Protein AF-A0A2R5HFD8-F1 (afdb_monomer_lite)

Secondary structure (DSSP, 8-state):
--SEEEEEEEETTTGGGG-EEEEESS----HHHHS-SS--EEEEEEEEEEETTEEEEEEEEEEEE-S-TT---S-HHHHHHHHHHHTTTTTSBB-TT-SSSHHHHHTT-B-HHHHHHHHHHHTT---S-TTT--HHHHTTSSEE--GGG--TT-EEEEE-TTS-EEEEEEEETTEEEEEETTSTTSEEEEEETTSBP-STTSTT-BHHHHHTSTTEEEEE--

InterPro domains:
  IPR000064 Endopeptidase, NLPC/P60 domain [PF00877] (92-183)
  IPR000064 Endopeptidase, NLPC/P60 domain [PS51935] (75-214)
  IPR013688 GBS Bsp-like [PF08481] (3-50)
  IPR038765 Papain-like cysteine peptidase superfamily [SSF54001] (70-217)
  IPR051202 Peptidase C40 [PTHR47053] (43-207)

Sequence (222 aa):
MASNVHLPTWSLANGQDDIAWYSGANVMFNAEKNIHPGNQGQYQTDAYATVLGKQFGVASLKYNVSYTPNVSSGNAIIERAIANGLSLVGRSPYNFGGGRNTADQLRNSFDCSSFVSAMFARAGHTIDNQATTSTWSLQTKGIGVSAGNLRRGDLIIMNFPNGEAHVVIYLGNGYILHDSSGSPTVGVGVNRITDVCNAPGWWGMSWQQMFSWAHTYIRRVA

Radius of gyration: 19.36 Å; chains: 1; bounding box: 45×41×53 Å

Foldseek 3Di:
DFQKKWKWKDAPVVPCPQTDIDMDPDDDDDCQPPDQWFAFHKMKIWMWTHDPNDIDTDDMDIDTGDPPPDADPPDQLLVQLVVQLNVCGLQEAEDVVALLDPVRVVSNHYHFFLSSQVSSVSSVHHQDNSNDTDLVVNLPTADFDDPVRDGAQKKKKFQDPVRDIHIWGDHPPQKTWTAACQASSNGTTIDGQQDFRPPVPRPRHGNVVRSPDPRITIHRRD

Structure (mmCIF, N/CA/C/O backbone):
data_AF-A0A2R5HFD8-F1
#
_entry.id   AF-A0A2R5HFD8-F1
#
loop_
_atom_site.group_PDB
_atom_site.id
_atom_site.type_symbol
_atom_site.label_atom_id
_atom_site.label_alt_id
_atom_site.label_comp_id
_atom_site.label_asym_id
_atom_site.label_entity_id
_atom_site.label_seq_id
_atom_site.pdbx_PDB_ins_code
_atom_site.Cartn_x
_atom_site.Cartn_y
_atom_site.Cartn_z
_atom_site.occupancy
_atom_site.B_iso_or_equiv
_atom_site.auth_seq_id
_atom_site.auth_comp_id
_atom_site.auth_asym_id
_atom_site.auth_atom_id
_atom_site.pdbx_PDB_model_num
ATOM 1 N N . MET A 1 1 ? 24.194 -19.776 -31.606 1.00 52.22 1 MET A N 1
ATOM 2 C CA . MET A 1 1 ? 23.499 -19.685 -30.304 1.00 52.22 1 MET A CA 1
ATOM 3 C C . MET A 1 1 ? 23.228 -18.217 -30.031 1.00 52.22 1 MET A C 1
ATOM 5 O O . MET A 1 1 ? 24.107 -17.413 -30.330 1.00 52.22 1 MET A O 1
ATOM 9 N N . ALA A 1 2 ? 22.037 -17.853 -29.549 1.00 55.44 2 AL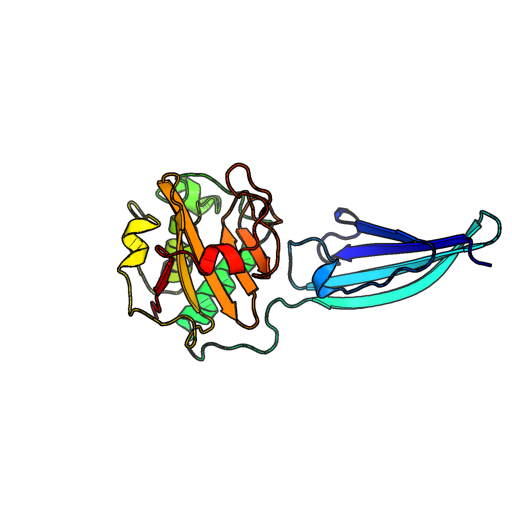A A N 1
ATOM 10 C CA . ALA A 1 2 ? 21.837 -16.504 -29.027 1.00 55.44 2 ALA A CA 1
ATOM 11 C C . ALA A 1 2 ? 22.724 -16.350 -27.785 1.00 55.44 2 ALA A C 1
ATOM 13 O O . ALA A 1 2 ? 22.736 -17.242 -26.939 1.00 55.44 2 ALA A O 1
ATOM 14 N N . SER A 1 3 ? 23.521 -15.288 -27.714 1.00 65.62 3 SER A N 1
ATOM 15 C CA . SER A 1 3 ? 24.457 -15.095 -26.603 1.00 65.62 3 SER A CA 1
ATOM 16 C C . SER A 1 3 ? 23.774 -14.524 -25.362 1.00 65.62 3 SER A C 1
ATOM 18 O O . SER A 1 3 ? 24.272 -14.755 -24.270 1.00 65.62 3 SER A O 1
ATOM 20 N N . ASN A 1 4 ? 22.647 -13.815 -25.530 1.00 81.12 4 ASN A N 1
ATOM 21 C CA . ASN A 1 4 ? 21.821 -13.247 -24.461 1.00 81.12 4 ASN A CA 1
ATOM 22 C C . ASN A 1 4 ? 20.393 -12.945 -24.950 1.00 81.12 4 ASN A C 1
ATOM 24 O O . ASN A 1 4 ? 20.195 -12.598 -26.120 1.00 81.12 4 ASN A O 1
ATOM 28 N N . VAL A 1 5 ? 19.425 -13.036 -24.035 1.00 87.25 5 VAL A N 1
ATOM 29 C CA . VAL A 1 5 ? 18.041 -12.564 -24.187 1.00 87.25 5 VAL A CA 1
ATOM 30 C C . VAL A 1 5 ? 17.849 -11.311 -23.333 1.00 87.25 5 VAL A C 1
ATOM 32 O O . VAL A 1 5 ? 18.340 -11.256 -22.206 1.00 87.25 5 VAL A O 1
ATOM 35 N N . HIS A 1 6 ? 17.126 -10.325 -23.859 1.00 89.88 6 HIS A N 1
ATOM 36 C CA . HIS A 1 6 ? 16.742 -9.096 -23.165 1.00 89.88 6 HIS A CA 1
ATOM 37 C C . HIS A 1 6 ? 15.224 -8.942 -23.192 1.00 89.88 6 HIS A C 1
ATOM 39 O O . HIS A 1 6 ? 14.615 -9.065 -24.253 1.00 89.88 6 HIS A O 1
ATOM 45 N N . LEU A 1 7 ? 14.632 -8.655 -22.038 1.00 89.12 7 LEU A N 1
ATOM 46 C CA . LEU A 1 7 ? 13.195 -8.497 -21.850 1.00 89.12 7 LEU A CA 1
ATOM 47 C C . LEU A 1 7 ? 12.872 -7.102 -21.291 1.00 89.12 7 LEU A C 1
ATOM 49 O O . LEU A 1 7 ? 12.586 -6.983 -20.099 1.00 89.12 7 LEU A O 1
ATOM 53 N N . PRO A 1 8 ? 12.970 -6.019 -22.077 1.00 89.88 8 PRO A N 1
ATOM 54 C CA . PRO A 1 8 ? 12.484 -4.721 -21.629 1.00 89.88 8 PRO A CA 1
ATOM 55 C C . PRO A 1 8 ? 10.988 -4.788 -21.325 1.00 89.88 8 PRO A C 1
ATOM 57 O O . PRO A 1 8 ? 10.200 -5.281 -22.133 1.00 89.88 8 PRO A O 1
ATOM 60 N N . THR A 1 9 ? 10.602 -4.289 -20.157 1.00 85.62 9 THR A N 1
ATOM 61 C CA . THR A 1 9 ? 9.213 -4.252 -19.698 1.00 85.62 9 THR A CA 1
ATOM 62 C C . THR A 1 9 ? 8.863 -2.866 -19.200 1.00 85.62 9 THR A C 1
ATOM 64 O O . THR A 1 9 ? 9.624 -2.301 -18.424 1.00 85.62 9 THR A O 1
ATOM 67 N N . TRP A 1 10 ? 7.713 -2.341 -19.604 1.00 84.81 10 TRP A N 1
ATOM 68 C CA . TRP A 1 10 ? 7.234 -1.024 -19.188 1.00 84.81 10 TRP A CA 1
ATOM 69 C C . TRP A 1 10 ? 5.712 -1.017 -19.041 1.00 84.81 10 TRP A C 1
ATOM 71 O O . TRP A 1 10 ? 5.015 -1.890 -19.581 1.00 84.81 10 TRP A O 1
ATOM 81 N N . SER A 1 11 ? 5.178 -0.051 -18.296 1.00 82.69 11 SER A N 1
ATOM 82 C CA . SER A 1 11 ? 3.731 0.122 -18.192 1.00 82.69 11 SER A CA 1
ATOM 83 C C . SER A 1 11 ? 3.198 0.864 -19.414 1.00 82.69 11 SER A C 1
ATOM 85 O O . SER A 1 11 ? 3.788 1.822 -19.906 1.00 82.69 11 SER A O 1
ATOM 87 N N . LEU A 1 12 ? 2.022 0.482 -19.913 1.00 85.19 12 LEU A N 1
ATOM 88 C CA . LEU A 1 12 ? 1.383 1.256 -20.982 1.00 85.19 12 LEU A CA 1
ATOM 89 C C . LEU A 1 12 ? 0.930 2.643 -20.505 1.00 85.19 12 LEU A C 1
ATOM 91 O O . LEU A 1 12 ? 0.725 3.523 -21.334 1.00 85.19 12 LEU A O 1
ATOM 95 N N . ALA A 1 13 ? 0.778 2.837 -19.192 1.00 78.06 13 ALA A N 1
ATOM 96 C CA . ALA A 1 13 ? 0.385 4.113 -18.606 1.00 78.06 13 ALA A CA 1
ATOM 97 C C . ALA A 1 13 ? 1.483 5.179 -18.732 1.00 78.06 13 ALA A C 1
ATOM 99 O O . ALA A 1 13 ? 1.163 6.337 -18.987 1.00 78.06 13 ALA A O 1
ATOM 100 N N . ASN A 1 14 ? 2.750 4.782 -18.585 1.00 71.38 14 ASN A N 1
ATOM 101 C CA . ASN A 1 14 ? 3.894 5.696 -18.619 1.00 71.38 14 ASN A CA 1
ATOM 102 C C . ASN A 1 14 ? 4.752 5.538 -19.886 1.00 71.38 14 ASN A C 1
ATOM 104 O O . ASN A 1 14 ? 5.764 6.215 -20.034 1.00 71.38 14 ASN A O 1
ATOM 108 N N . GLY A 1 15 ? 4.381 4.646 -20.810 1.00 82.06 15 GLY A N 1
ATOM 109 C CA . GLY A 1 15 ? 5.238 4.335 -21.953 1.00 82.06 15 GLY A CA 1
ATOM 110 C C . GLY A 1 15 ? 6.583 3.770 -21.488 1.00 82.06 15 GLY A C 1
ATOM 111 O O . GLY A 1 15 ? 6.652 3.142 -20.444 1.00 82.06 15 GLY A O 1
ATOM 112 N N . GLN A 1 16 ? 7.661 3.975 -22.246 1.00 85.62 16 GLN A N 1
ATOM 113 C CA . GLN A 1 16 ? 8.987 3.462 -21.866 1.00 85.62 16 GLN A CA 1
ATOM 114 C C . GLN A 1 16 ? 9.684 4.282 -20.759 1.00 85.62 16 GLN A C 1
ATOM 116 O O . GLN A 1 16 ? 10.819 3.964 -20.412 1.00 85.62 16 GLN A O 1
ATOM 121 N N . ASP A 1 17 ? 9.034 5.296 -20.175 1.00 79.88 17 ASP A N 1
ATOM 122 C CA . ASP A 1 17 ? 9.632 6.127 -19.116 1.00 79.88 17 ASP A CA 1
ATOM 123 C C . ASP A 1 17 ? 9.872 5.344 -17.811 1.00 79.88 17 ASP A C 1
ATOM 125 O O . ASP A 1 17 ? 10.704 5.735 -16.994 1.00 79.88 17 ASP A O 1
ATOM 129 N N . ASP A 1 18 ? 9.184 4.212 -17.625 1.00 71.44 18 ASP A N 1
ATOM 130 C CA . ASP A 1 18 ? 9.362 3.288 -16.499 1.00 71.44 18 ASP A CA 1
ATOM 131 C C . ASP A 1 18 ? 9.938 1.922 -16.917 1.00 71.44 18 ASP A C 1
ATOM 133 O O . ASP A 1 18 ? 9.715 0.904 -16.256 1.00 71.44 18 ASP A O 1
ATOM 137 N N . ILE A 1 19 ? 10.698 1.892 -18.019 1.00 83.88 19 ILE A N 1
ATOM 138 C CA . ILE A 1 19 ? 11.277 0.664 -18.565 1.00 83.88 19 ILE A CA 1
ATOM 139 C C . ILE A 1 19 ? 12.263 -0.009 -17.603 1.00 83.88 19 ILE A C 1
ATOM 141 O O . ILE A 1 19 ? 13.228 0.579 -17.113 1.00 83.88 19 ILE A O 1
ATOM 145 N N . ALA A 1 20 ? 12.061 -1.307 -17.417 1.00 82.31 20 ALA A N 1
ATOM 146 C CA . ALA A 1 20 ? 12.928 -2.188 -16.661 1.00 82.31 20 ALA A CA 1
ATOM 147 C C . ALA A 1 20 ? 13.484 -3.296 -17.552 1.00 82.31 20 ALA A C 1
ATOM 149 O O . ALA A 1 20 ? 12.750 -3.936 -18.309 1.00 82.31 20 ALA A O 1
ATOM 150 N N . TRP A 1 21 ? 14.790 -3.538 -17.454 1.00 85.75 21 TRP A N 1
ATOM 151 C CA . TRP A 1 21 ? 15.493 -4.500 -18.297 1.00 85.75 21 TRP A CA 1
ATOM 152 C C . TRP A 1 21 ? 15.832 -5.776 -17.525 1.00 85.75 21 TRP A C 1
ATOM 154 O O . TRP A 1 21 ? 16.634 -5.749 -16.594 1.00 85.75 21 TRP A O 1
ATOM 164 N N . TYR A 1 22 ? 15.303 -6.917 -17.976 1.00 84.88 22 TYR A N 1
ATOM 165 C CA . TYR A 1 22 ? 15.710 -8.245 -17.496 1.00 84.88 22 TYR A CA 1
ATOM 166 C C . TYR A 1 22 ? 16.532 -8.932 -18.580 1.00 84.88 22 TYR A C 1
ATOM 168 O O . TYR A 1 22 ? 16.085 -9.031 -19.719 1.00 84.88 22 TYR A O 1
ATOM 176 N N . SER A 1 23 ? 17.745 -9.382 -18.261 1.00 86.12 23 SER A N 1
ATOM 177 C CA . SER A 1 23 ? 18.672 -9.927 -19.262 1.00 86.12 23 SER A CA 1
ATOM 178 C C . SER A 1 23 ? 19.398 -11.173 -18.762 1.00 86.12 23 SER A C 1
ATOM 180 O O . SER A 1 23 ? 19.652 -11.302 -17.566 1.00 86.12 23 SER A O 1
ATOM 182 N N . GLY A 1 24 ? 19.758 -12.078 -19.673 1.00 80.75 24 GLY A N 1
ATOM 183 C CA . GLY A 1 24 ? 20.555 -13.269 -19.365 1.00 80.75 24 GLY A CA 1
ATOM 184 C C . GLY A 1 24 ? 20.528 -14.325 -20.471 1.00 80.75 24 GLY A C 1
ATOM 185 O O . GLY A 1 24 ? 19.760 -14.223 -21.427 1.00 80.75 24 GLY A O 1
ATOM 186 N N . ALA A 1 25 ? 21.352 -15.367 -20.330 1.00 74.50 25 ALA A N 1
ATOM 187 C CA . ALA A 1 25 ? 21.367 -16.504 -21.259 1.00 74.50 25 ALA A CA 1
ATOM 188 C C . ALA A 1 25 ? 20.064 -17.327 -21.198 1.00 74.50 25 ALA A C 1
ATOM 190 O O . ALA A 1 25 ? 19.615 -17.851 -22.211 1.00 74.50 25 ALA A O 1
ATOM 191 N N . ASN A 1 26 ? 19.441 -17.386 -20.015 1.00 74.62 26 ASN A N 1
ATOM 192 C CA . ASN A 1 26 ? 18.099 -17.908 -19.776 1.00 74.62 26 ASN A CA 1
ATOM 193 C C . ASN A 1 26 ? 17.366 -16.910 -18.872 1.00 74.62 26 ASN A C 1
ATOM 195 O O . ASN A 1 26 ? 17.807 -16.679 -17.746 1.00 74.62 26 ASN A O 1
ATOM 199 N N . VAL A 1 27 ? 16.270 -16.314 -19.344 1.00 70.88 27 VAL A N 1
ATOM 200 C CA . VAL A 1 27 ? 15.489 -15.349 -18.555 1.00 70.88 27 VAL A CA 1
ATOM 201 C C . VAL A 1 27 ? 14.109 -15.932 -18.276 1.00 70.88 27 VAL A C 1
ATOM 203 O O . VAL A 1 27 ? 13.311 -16.106 -19.193 1.00 70.88 27 VAL A O 1
ATOM 206 N N . MET A 1 28 ? 13.817 -16.224 -17.005 1.00 67.81 28 MET A N 1
ATOM 207 C CA . MET A 1 28 ? 12.448 -16.499 -16.564 1.00 67.81 28 MET A CA 1
ATOM 208 C C . MET A 1 28 ? 11.780 -15.188 -16.157 1.00 67.81 28 MET A C 1
ATOM 210 O O . MET A 1 28 ? 12.189 -14.542 -15.191 1.00 67.81 28 MET A O 1
ATOM 214 N N . PHE A 1 29 ? 10.741 -14.803 -16.894 1.00 67.06 29 PHE A N 1
ATOM 215 C CA . PHE A 1 29 ? 9.966 -13.605 -16.612 1.00 67.06 29 PHE A CA 1
ATOM 216 C C . PHE A 1 29 ? 8.642 -13.963 -15.935 1.00 67.06 29 PHE A C 1
ATOM 218 O O . PHE A 1 29 ? 7.798 -14.635 -16.520 1.00 67.06 29 PHE A O 1
ATOM 225 N N . ASN A 1 30 ? 8.460 -13.505 -14.696 1.00 68.69 30 ASN A N 1
ATOM 226 C CA . ASN A 1 30 ? 7.190 -13.566 -13.987 1.00 68.69 30 ASN A CA 1
ATOM 227 C C . ASN A 1 30 ? 6.680 -12.135 -13.815 1.00 68.69 30 ASN A C 1
ATOM 229 O O . ASN A 1 30 ? 7.227 -11.392 -13.004 1.00 68.69 30 ASN A O 1
ATOM 233 N N . ALA A 1 31 ? 5.646 -11.770 -14.573 1.00 63.88 31 ALA A N 1
ATOM 234 C CA . ALA A 1 31 ? 5.053 -10.436 -14.555 1.00 63.88 31 ALA A CA 1
ATOM 235 C C . ALA A 1 31 ? 4.722 -9.957 -13.134 1.00 63.88 31 ALA A C 1
ATOM 237 O O . ALA A 1 31 ? 5.056 -8.844 -12.754 1.00 63.88 31 ALA A O 1
ATOM 238 N N . GLU A 1 32 ? 4.141 -10.813 -12.301 1.00 59.16 32 GLU A N 1
ATOM 239 C CA . GLU A 1 32 ? 3.702 -10.406 -10.969 1.00 59.16 32 GLU A CA 1
ATOM 240 C C . GLU A 1 32 ? 4.845 -10.205 -9.958 1.00 59.16 32 GLU A C 1
ATOM 242 O O . GLU A 1 32 ? 4.646 -9.555 -8.934 1.00 59.16 32 GLU A O 1
ATOM 247 N N . LYS A 1 33 ? 6.013 -10.816 -10.199 1.00 59.56 33 LYS A N 1
ATOM 248 C CA . LYS A 1 33 ? 7.196 -10.715 -9.326 1.00 59.56 33 LYS A CA 1
ATOM 249 C C . LYS A 1 33 ? 8.211 -9.699 -9.840 1.00 59.56 33 LYS A C 1
ATOM 251 O O . LYS A 1 33 ? 8.895 -9.062 -9.049 1.00 59.56 33 LYS A O 1
ATOM 256 N N . ASN A 1 34 ? 8.361 -9.622 -11.156 1.00 55.94 34 ASN A N 1
ATOM 257 C CA . ASN A 1 34 ? 9.460 -8.903 -11.775 1.00 55.94 34 ASN A CA 1
ATOM 258 C C . ASN A 1 34 ? 9.081 -7.462 -12.089 1.00 55.94 34 ASN A C 1
ATOM 260 O O . ASN A 1 34 ? 9.968 -6.621 -12.050 1.00 55.94 34 ASN A O 1
ATOM 264 N N . ILE A 1 35 ? 7.812 -7.157 -12.363 1.00 62.19 35 ILE A N 1
ATOM 265 C CA . ILE A 1 35 ? 7.392 -5.799 -12.715 1.00 62.19 35 ILE A CA 1
ATOM 266 C C . ILE A 1 35 ? 7.585 -4.863 -11.532 1.00 62.19 35 ILE A C 1
ATOM 268 O O . ILE A 1 35 ? 7.136 -5.137 -10.418 1.00 62.19 35 ILE A O 1
ATOM 272 N N . HIS A 1 36 ? 8.273 -3.755 -11.810 1.00 55.50 36 HIS A N 1
ATOM 273 C CA . HIS A 1 36 ? 8.506 -2.696 -10.846 1.00 55.50 36 HIS A CA 1
ATOM 274 C C . HIS A 1 36 ? 7.199 -2.206 -10.230 1.00 55.50 36 HIS A C 1
ATOM 276 O O . HIS A 1 36 ? 6.134 -2.222 -10.855 1.00 55.50 36 HIS A O 1
ATOM 282 N N . PRO A 1 37 ? 7.255 -1.782 -8.972 1.00 50.41 37 PRO A N 1
ATOM 283 C CA . PRO A 1 37 ? 6.143 -2.067 -8.112 1.00 50.41 37 PRO A CA 1
ATOM 284 C C . PRO A 1 37 ? 5.452 -0.725 -7.908 1.00 50.41 37 PRO A C 1
ATOM 286 O O . PRO A 1 37 ? 5.923 0.158 -7.204 1.00 50.41 37 PRO A O 1
ATOM 289 N N . GLY A 1 38 ? 4.399 -0.499 -8.690 1.00 52.91 38 GLY A N 1
ATOM 290 C CA . GLY A 1 38 ? 3.866 0.853 -8.755 1.00 52.91 38 GLY A CA 1
ATOM 291 C C . GLY A 1 38 ? 2.533 1.057 -9.428 1.00 52.91 38 GLY A C 1
ATOM 292 O O . GLY A 1 38 ? 1.920 2.053 -9.099 1.00 52.91 38 GLY A O 1
ATOM 293 N N . ASN A 1 39 ? 2.035 0.176 -10.297 1.00 59.53 39 ASN A N 1
ATOM 294 C CA . ASN A 1 39 ? 0.641 0.257 -10.726 1.00 59.53 39 ASN A CA 1
ATOM 295 C C . ASN A 1 39 ? 0.099 -1.105 -11.166 1.00 59.53 39 ASN A C 1
ATOM 297 O O . ASN A 1 39 ? 0.753 -1.881 -11.851 1.00 59.53 39 ASN A O 1
ATOM 301 N N . GLN A 1 40 ? -1.147 -1.386 -10.800 1.00 70.38 40 GLN A N 1
ATOM 302 C CA . GLN A 1 40 ? -1.950 -2.333 -11.567 1.00 70.38 40 GLN A CA 1
ATOM 303 C C . GLN A 1 40 ? -2.239 -1.711 -12.939 1.00 70.38 40 GLN A C 1
ATOM 305 O O . GLN A 1 40 ? -2.402 -0.495 -13.047 1.00 70.38 40 GLN A O 1
ATOM 310 N N . GLY A 1 41 ? -2.336 -2.519 -13.986 1.00 74.25 41 GLY A N 1
ATOM 311 C CA . GLY A 1 41 ? -2.616 -2.007 -15.323 1.00 74.25 41 GLY A CA 1
ATOM 312 C C . GLY A 1 41 ? -2.015 -2.851 -16.430 1.00 74.25 41 GLY A C 1
ATOM 313 O O . GLY A 1 41 ? -1.562 -3.974 -16.208 1.00 74.25 41 GLY A O 1
ATOM 314 N N . GLN A 1 42 ? -2.044 -2.303 -17.641 1.00 82.81 42 GLN A N 1
ATOM 315 C CA . GLN A 1 42 ? -1.446 -2.941 -18.802 1.00 82.81 42 GLN A CA 1
ATOM 316 C C . GLN A 1 42 ? 0.060 -2.718 -18.820 1.00 82.81 42 GLN A C 1
ATOM 318 O O . GLN A 1 42 ? 0.533 -1.591 -18.687 1.00 82.81 42 GLN A O 1
ATOM 323 N N . TYR A 1 43 ? 0.786 -3.795 -19.068 1.00 85.94 43 TYR A N 1
ATOM 324 C CA . TYR A 1 43 ? 2.222 -3.801 -19.272 1.00 85.94 43 TYR A CA 1
ATOM 325 C C . TYR A 1 43 ? 2.537 -4.396 -20.631 1.00 85.94 43 TYR A C 1
ATOM 327 O O . TYR A 1 43 ? 1.791 -5.234 -21.150 1.00 85.94 43 TYR A O 1
ATOM 335 N N . GLN A 1 44 ? 3.652 -3.954 -21.197 1.00 88.69 44 GLN A N 1
ATOM 336 C CA . GLN A 1 44 ? 4.241 -4.566 -22.370 1.00 88.69 44 GLN A CA 1
ATOM 337 C C . GLN A 1 44 ? 5.633 -5.072 -22.024 1.00 88.69 44 GLN A C 1
ATOM 339 O O . GLN A 1 44 ? 6.428 -4.354 -21.423 1.00 88.69 44 GLN A O 1
ATOM 344 N N . THR A 1 45 ? 5.908 -6.308 -22.426 1.00 89.69 45 THR A N 1
ATOM 345 C CA . THR A 1 45 ? 7.248 -6.888 -22.414 1.00 89.69 45 THR A CA 1
ATOM 346 C C . THR A 1 45 ? 7.598 -7.286 -23.835 1.00 89.69 45 THR A C 1
ATOM 348 O O . THR A 1 45 ? 6.915 -8.121 -24.436 1.00 89.69 45 THR A O 1
ATOM 351 N N . ASP A 1 46 ? 8.668 -6.704 -24.357 1.00 92.56 46 ASP A N 1
ATOM 352 C CA . ASP A 1 46 ? 9.277 -7.157 -25.602 1.00 92.56 46 ASP A CA 1
ATOM 353 C C . ASP A 1 46 ? 10.403 -8.141 -25.289 1.00 92.56 46 ASP A C 1
ATOM 355 O O . ASP A 1 46 ? 10.968 -8.133 -24.199 1.00 92.56 46 ASP A O 1
ATOM 359 N N . ALA A 1 47 ? 10.741 -8.993 -26.248 1.00 91.38 47 ALA A N 1
ATOM 360 C CA . ALA A 1 47 ? 11.833 -9.943 -26.148 1.00 91.38 47 ALA A CA 1
ATOM 361 C C . ALA A 1 47 ? 12.804 -9.750 -27.307 1.00 91.38 47 ALA A C 1
ATOM 363 O O . ALA A 1 47 ? 12.408 -9.791 -28.472 1.00 91.38 47 ALA A O 1
ATOM 364 N N . TYR A 1 48 ? 14.084 -9.605 -26.982 1.00 91.38 48 TYR A N 1
ATOM 365 C CA . TYR A 1 48 ? 15.168 -9.458 -27.942 1.00 91.38 48 TYR A CA 1
ATOM 366 C C . TYR A 1 48 ? 16.222 -10.540 -27.725 1.00 91.38 48 TYR A C 1
ATOM 368 O O . TYR A 1 48 ? 16.580 -10.840 -26.588 1.00 91.38 48 TYR A O 1
ATOM 376 N N . ALA A 1 49 ? 16.761 -11.096 -28.806 1.00 89.94 49 ALA A N 1
ATOM 377 C CA . ALA A 1 49 ? 17.880 -12.032 -28.769 1.00 89.94 49 ALA A CA 1
ATOM 378 C C . ALA A 1 49 ? 19.090 -11.452 -29.501 1.00 89.94 49 ALA A C 1
ATOM 380 O O . ALA A 1 49 ? 18.962 -10.877 -30.583 1.00 89.94 49 ALA A O 1
ATOM 381 N N . THR A 1 50 ? 20.277 -11.645 -28.931 1.00 88.38 50 THR A N 1
ATOM 382 C CA . THR A 1 50 ? 21.538 -11.248 -29.564 1.00 88.38 50 THR A CA 1
ATOM 383 C C . THR A 1 50 ? 22.144 -12.431 -30.309 1.00 88.38 50 THR A C 1
ATOM 385 O O . THR A 1 50 ? 22.512 -13.436 -29.703 1.00 88.38 50 THR A O 1
ATOM 388 N N . VAL A 1 51 ? 22.282 -12.311 -31.628 1.00 85.88 51 VAL A N 1
ATOM 389 C CA . VAL A 1 51 ? 22.884 -13.318 -32.510 1.00 85.88 51 VAL A CA 1
ATOM 390 C C . VAL A 1 51 ? 24.061 -12.675 -33.232 1.00 85.88 51 VAL A C 1
ATOM 392 O O . VAL A 1 51 ? 23.895 -11.687 -33.942 1.00 85.88 51 VAL A O 1
ATOM 395 N N . LEU A 1 52 ? 25.267 -13.222 -33.036 1.00 87.88 52 LEU A N 1
ATOM 396 C CA . LEU A 1 52 ? 26.506 -12.713 -33.650 1.00 87.88 52 LEU A CA 1
ATOM 397 C C . LEU A 1 52 ? 26.735 -11.207 -33.397 1.00 87.88 52 LEU A C 1
ATOM 399 O O . LEU A 1 52 ? 27.124 -10.464 -34.293 1.00 87.88 52 LEU A O 1
ATOM 403 N N . GLY A 1 53 ? 26.442 -10.747 -32.177 1.00 83.94 53 GLY A N 1
ATOM 404 C CA . GLY A 1 53 ? 26.607 -9.344 -31.779 1.00 83.94 53 GLY A CA 1
ATOM 405 C C . GLY A 1 53 ? 25.525 -8.387 -32.291 1.00 83.94 53 GLY A C 1
ATOM 406 O O . GLY A 1 53 ? 25.598 -7.198 -32.000 1.00 83.94 53 GLY A O 1
ATOM 407 N N . LYS A 1 54 ? 24.511 -8.877 -33.017 1.00 87.81 54 LYS A N 1
ATOM 408 C CA . LYS A 1 54 ? 23.358 -8.084 -33.466 1.00 87.81 54 LYS A CA 1
ATOM 409 C C . LYS A 1 54 ? 22.103 -8.473 -32.695 1.00 87.81 54 LYS A C 1
ATOM 411 O O . LYS A 1 54 ? 21.856 -9.658 -32.481 1.00 87.81 54 LYS A O 1
ATOM 416 N N . GLN A 1 55 ? 21.322 -7.480 -32.289 1.00 90.62 55 GLN A N 1
ATOM 417 C CA . GLN A 1 55 ? 20.072 -7.682 -31.566 1.00 90.62 55 GLN A CA 1
ATOM 418 C C . GLN A 1 55 ? 18.899 -7.815 -32.546 1.00 90.62 55 GLN A C 1
ATOM 420 O O . GLN A 1 55 ? 18.793 -7.049 -33.501 1.00 90.62 55 GLN A O 1
ATOM 425 N N . PHE A 1 56 ? 18.018 -8.779 -32.292 1.00 91.81 56 PHE A N 1
ATOM 426 C CA . PHE A 1 56 ? 16.817 -9.039 -33.081 1.00 91.81 56 PHE A CA 1
ATOM 427 C C . PHE A 1 56 ? 15.603 -9.121 -32.160 1.00 91.81 56 PHE A C 1
ATOM 429 O O . PHE A 1 56 ? 15.672 -9.773 -31.118 1.00 91.81 56 PHE A O 1
ATOM 436 N N . GLY A 1 57 ? 14.497 -8.485 -32.549 1.00 92.50 57 GLY A N 1
ATOM 437 C CA . GLY A 1 57 ? 13.208 -8.668 -31.885 1.00 92.50 57 GLY A CA 1
ATOM 438 C C . GLY A 1 57 ? 12.679 -10.080 -32.131 1.00 92.50 57 GLY A C 1
ATOM 439 O O . GLY A 1 57 ? 12.716 -10.575 -33.256 1.00 92.50 57 GLY A O 1
ATOM 440 N N . VAL A 1 58 ? 12.221 -10.734 -31.070 1.00 91.81 58 VAL A N 1
ATOM 441 C CA . VAL A 1 58 ? 11.751 -12.125 -31.080 1.00 91.81 58 VAL A CA 1
ATOM 442 C C . VAL A 1 58 ? 10.248 -12.190 -30.834 1.00 91.81 58 VAL A C 1
ATOM 444 O O . VAL A 1 58 ? 9.553 -12.942 -31.510 1.00 91.81 58 VAL A O 1
ATOM 447 N N . ALA A 1 59 ? 9.740 -11.412 -29.876 1.00 91.00 59 ALA A N 1
ATOM 448 C CA . ALA A 1 59 ? 8.325 -11.383 -29.518 1.00 91.00 59 ALA A CA 1
ATOM 449 C C . ALA A 1 59 ? 7.959 -10.090 -28.777 1.00 91.00 59 ALA A C 1
ATOM 451 O O . ALA A 1 59 ? 8.827 -9.425 -28.218 1.00 91.00 59 ALA A O 1
ATOM 452 N N . SER A 1 60 ? 6.660 -9.803 -28.713 1.00 92.06 60 SER A N 1
ATOM 453 C CA . SER A 1 60 ? 6.071 -8.760 -27.870 1.00 92.06 60 SER A CA 1
ATOM 454 C C . SER A 1 60 ? 4.801 -9.296 -27.226 1.00 92.06 60 SER A C 1
ATOM 456 O O . SER A 1 60 ? 3.984 -9.930 -27.897 1.00 92.06 60 SER A O 1
ATOM 458 N N . LEU A 1 61 ? 4.611 -9.028 -25.936 1.00 90.75 61 LEU A N 1
ATOM 459 C CA . LEU A 1 61 ? 3.419 -9.423 -25.191 1.00 90.75 61 LEU A CA 1
ATOM 460 C C . LEU A 1 61 ? 2.854 -8.227 -24.428 1.00 90.75 61 LEU A C 1
ATOM 462 O O . LEU A 1 61 ? 3.587 -7.529 -23.732 1.00 90.75 61 LEU A O 1
ATOM 466 N N . LYS A 1 62 ? 1.534 -8.043 -24.513 1.00 90.06 62 LYS A N 1
ATOM 467 C CA . LYS A 1 62 ? 0.772 -7.137 -23.649 1.00 90.06 62 LYS A CA 1
ATOM 468 C C . LYS A 1 62 ? -0.063 -7.952 -22.674 1.00 90.06 62 LYS A C 1
ATOM 470 O O . LYS A 1 62 ? -0.738 -8.892 -23.088 1.00 90.06 62 LYS A O 1
ATOM 475 N N . TYR A 1 63 ? -0.038 -7.593 -21.400 1.00 84.88 63 TYR A N 1
ATOM 476 C CA . TYR A 1 63 ? -0.776 -8.304 -20.358 1.00 84.88 63 TYR A CA 1
ATOM 477 C C . TYR A 1 63 ? -1.194 -7.354 -19.234 1.00 84.88 63 TYR A C 1
ATOM 479 O O . TYR A 1 63 ? -0.640 -6.269 -19.075 1.00 84.88 63 TYR A O 1
ATOM 487 N N . ASN A 1 64 ? -2.205 -7.760 -18.468 1.00 80.50 64 ASN A N 1
ATOM 488 C CA . ASN A 1 64 ? -2.708 -7.001 -17.328 1.00 80.50 64 ASN A CA 1
ATOM 489 C C . ASN A 1 64 ? -2.097 -7.526 -16.032 1.00 80.50 64 ASN A C 1
ATOM 491 O O . ASN A 1 64 ? -2.154 -8.724 -15.762 1.00 80.50 64 ASN A O 1
ATOM 495 N N . VAL A 1 65 ? -1.597 -6.619 -15.203 1.00 77.00 65 VAL A N 1
ATOM 496 C CA . VAL A 1 65 ? -1.213 -6.892 -13.819 1.00 77.00 65 VAL A CA 1
ATOM 497 C C . VAL A 1 65 ? -2.317 -6.360 -12.920 1.00 77.00 65 VAL A C 1
ATOM 499 O O . VAL A 1 65 ? -2.684 -5.190 -13.004 1.00 77.00 65 VAL A O 1
ATOM 502 N N . SER A 1 66 ? -2.853 -7.209 -12.051 1.00 74.81 66 SER A N 1
ATOM 503 C CA . SER A 1 66 ? -3.785 -6.804 -11.002 1.00 74.81 66 SER A CA 1
ATOM 504 C C . SER A 1 66 ? -3.313 -7.384 -9.683 1.00 74.81 66 SER A C 1
ATOM 506 O O . SER A 1 66 ? -2.980 -8.564 -9.606 1.00 74.81 66 SER A O 1
ATOM 508 N N . TYR A 1 67 ? -3.305 -6.562 -8.636 1.00 71.00 67 TYR A N 1
ATOM 509 C CA . TYR A 1 67 ? -2.849 -7.001 -7.323 1.00 71.00 67 TYR A CA 1
ATOM 510 C C . TYR A 1 67 ? -3.802 -8.014 -6.681 1.00 71.00 67 TYR A C 1
ATOM 512 O O . TYR A 1 67 ? -3.362 -8.817 -5.873 1.00 71.00 67 TYR A O 1
ATOM 520 N N . THR A 1 68 ? -5.095 -8.018 -7.039 1.00 69.44 68 THR A N 1
ATOM 521 C CA . THR A 1 68 ? -6.101 -8.930 -6.451 1.00 69.44 68 THR A CA 1
ATOM 522 C C . THR A 1 68 ? -7.324 -9.148 -7.365 1.00 69.44 68 THR A C 1
ATOM 524 O O . THR A 1 68 ? -8.443 -8.827 -6.970 1.00 69.44 68 THR A O 1
ATOM 527 N N . PRO A 1 69 ? -7.174 -9.709 -8.580 1.00 61.12 69 PRO A N 1
ATOM 528 C CA . PRO A 1 69 ? -8.241 -9.695 -9.590 1.00 61.12 69 PRO A CA 1
ATOM 529 C C . PRO A 1 69 ? -9.527 -10.454 -9.207 1.00 61.12 69 PRO A C 1
ATOM 531 O O . PRO A 1 69 ? -10.539 -10.263 -9.867 1.00 61.12 69 PRO A O 1
ATOM 534 N N . ASN A 1 70 ? -9.522 -11.274 -8.146 1.00 73.12 70 ASN A N 1
ATOM 535 C CA . ASN A 1 70 ? -10.662 -12.119 -7.758 1.00 73.12 70 ASN A CA 1
ATOM 536 C C . ASN A 1 70 ? -10.958 -12.138 -6.246 1.00 73.12 70 ASN A C 1
ATOM 538 O O . ASN A 1 70 ? -11.599 -13.067 -5.759 1.00 73.12 70 ASN A O 1
ATOM 542 N N . VAL A 1 71 ? -10.472 -11.158 -5.475 1.00 84.12 71 VAL A N 1
ATOM 543 C CA . VAL A 1 71 ? -10.751 -11.091 -4.030 1.00 84.12 71 VAL A CA 1
ATOM 544 C C . VAL A 1 71 ? -11.685 -9.926 -3.745 1.00 84.12 71 VAL A C 1
ATOM 546 O O . VAL A 1 71 ? -11.335 -8.777 -3.993 1.00 84.12 71 VAL A O 1
ATOM 549 N N . SER A 1 72 ? -12.847 -10.222 -3.171 1.00 89.75 72 SER A N 1
ATOM 550 C CA . SER A 1 72 ? -13.772 -9.221 -2.645 1.00 89.75 72 SER A CA 1
ATOM 551 C C . SER A 1 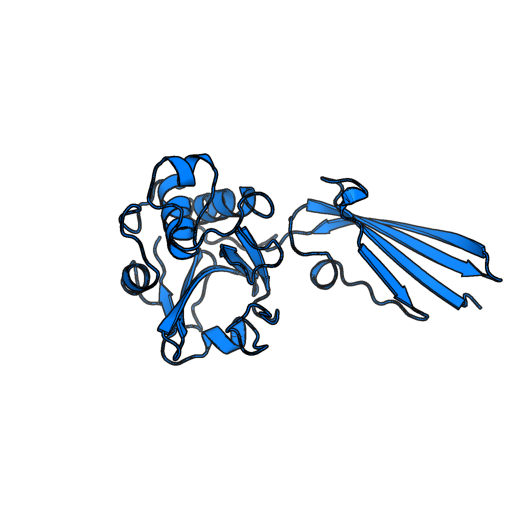72 ? -13.982 -9.446 -1.155 1.00 89.75 72 SER A C 1
ATOM 553 O O . SER A 1 72 ? -14.068 -10.582 -0.690 1.00 89.75 72 SER A O 1
ATOM 555 N N . SER A 1 73 ? -14.076 -8.355 -0.405 1.00 92.94 73 SER A N 1
ATOM 556 C CA . SER A 1 73 ? -14.498 -8.373 0.996 1.00 92.94 73 SER A CA 1
ATOM 557 C C . SER A 1 73 ? -16.010 -8.574 1.161 1.00 92.94 73 SER A C 1
ATOM 559 O O . SER A 1 73 ? -16.466 -8.879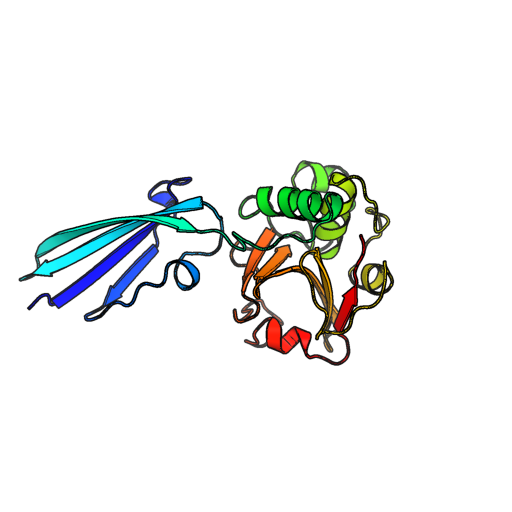 2.260 1.00 92.94 73 SER A O 1
ATOM 561 N N . GLY A 1 74 ? -16.798 -8.366 0.096 1.00 93.81 74 GLY A N 1
ATOM 562 C CA . GLY A 1 74 ? -18.258 -8.264 0.169 1.00 93.81 74 GLY A CA 1
ATOM 563 C C . GLY A 1 74 ? -18.763 -6.980 0.846 1.00 93.81 74 GLY A C 1
ATOM 564 O O . GLY A 1 74 ? -19.971 -6.804 0.981 1.00 93.81 74 GLY A O 1
ATOM 565 N N . ASN A 1 75 ? -17.868 -6.071 1.252 1.00 96.88 75 ASN A N 1
ATOM 566 C CA . ASN A 1 75 ? -18.201 -4.832 1.946 1.00 96.88 75 ASN A CA 1
ATOM 567 C C . ASN A 1 75 ? -17.841 -3.612 1.082 1.00 96.88 75 ASN A C 1
ATOM 569 O O . ASN A 1 75 ? -16.676 -3.352 0.783 1.00 96.88 75 ASN A O 1
ATOM 573 N N . ALA A 1 76 ? -18.849 -2.817 0.712 1.00 97.25 76 ALA A N 1
ATOM 574 C CA . ALA A 1 76 ? -18.667 -1.658 -0.161 1.00 97.25 76 ALA A CA 1
ATOM 575 C C . ALA A 1 76 ? -17.767 -0.559 0.438 1.00 97.25 76 ALA A C 1
ATOM 577 O O . ALA A 1 76 ? -17.107 0.159 -0.311 1.00 97.25 76 ALA A O 1
ATOM 578 N N . ILE A 1 77 ? -17.719 -0.415 1.767 1.00 98.06 77 ILE A N 1
ATOM 579 C CA . ILE A 1 77 ? -16.827 0.539 2.441 1.00 98.06 77 ILE A CA 1
ATOM 580 C C . ILE A 1 77 ? -15.376 0.096 2.260 1.00 98.06 77 ILE A C 1
ATOM 582 O O . ILE A 1 77 ? -14.546 0.909 1.858 1.00 98.06 77 ILE A O 1
ATOM 586 N N . ILE A 1 78 ? -15.087 -1.187 2.497 1.00 98.12 78 ILE A N 1
ATOM 587 C CA . ILE A 1 78 ? -13.746 -1.756 2.311 1.00 98.12 78 ILE A CA 1
ATOM 588 C C . ILE A 1 78 ? -13.296 -1.588 0.858 1.00 98.12 78 ILE A C 1
ATOM 590 O O . ILE A 1 78 ? -12.199 -1.089 0.615 1.00 98.12 78 ILE A O 1
ATOM 594 N N . GLU A 1 79 ? -14.144 -1.939 -0.113 1.00 96.31 79 GLU A N 1
ATOM 595 C CA . GLU A 1 79 ? -13.768 -1.821 -1.526 1.00 96.31 79 GLU A CA 1
ATOM 596 C C . GLU A 1 79 ? -13.548 -0.366 -1.953 1.00 96.31 79 GLU A C 1
ATOM 598 O O . GLU A 1 79 ? -12.596 -0.090 -2.679 1.00 96.31 79 GLU A O 1
ATOM 603 N N . ARG A 1 80 ? -14.352 0.588 -1.462 1.00 97.62 80 ARG A N 1
ATOM 604 C CA . ARG A 1 80 ? -14.111 2.018 -1.719 1.00 97.62 80 ARG A CA 1
ATOM 605 C C . ARG A 1 80 ? -12.830 2.518 -1.059 1.00 97.62 80 ARG A C 1
ATOM 607 O O . ARG A 1 80 ? -12.095 3.268 -1.693 1.00 97.62 80 ARG A O 1
ATOM 614 N N . ALA A 1 81 ? -12.537 2.111 0.176 1.00 98.31 81 ALA A N 1
ATOM 615 C CA . ALA A 1 81 ? -11.312 2.510 0.867 1.00 98.31 81 ALA A CA 1
ATOM 616 C C . ALA A 1 81 ? -10.071 1.991 0.126 1.00 98.31 81 ALA A C 1
ATOM 618 O O . ALA A 1 81 ? -9.137 2.750 -0.135 1.00 98.31 81 ALA A O 1
ATOM 619 N N . ILE A 1 82 ? -10.098 0.724 -0.297 1.00 96.44 82 ILE A N 1
ATOM 620 C CA . ILE A 1 82 ? -9.035 0.132 -1.110 1.00 96.44 82 ILE A CA 1
ATOM 621 C C . ILE A 1 82 ? -8.937 0.832 -2.469 1.00 96.44 82 ILE A C 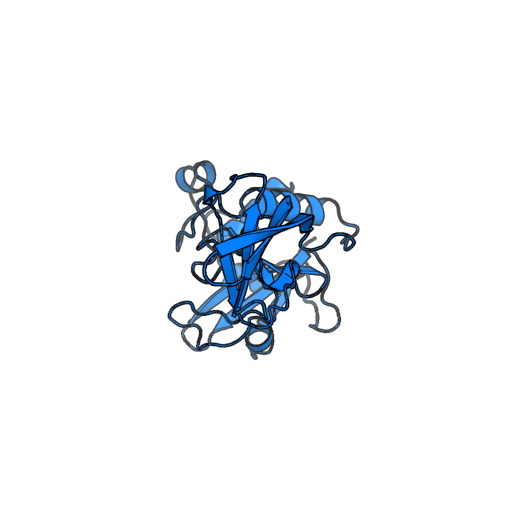1
ATOM 623 O O . ILE A 1 82 ? -7.833 1.170 -2.879 1.00 96.44 82 ILE A O 1
ATOM 627 N N . ALA A 1 83 ? -10.051 1.103 -3.155 1.00 93.50 83 ALA A N 1
ATOM 628 C CA . ALA A 1 83 ? -10.038 1.808 -4.439 1.00 93.50 83 ALA A CA 1
ATOM 629 C C . ALA A 1 83 ? -9.442 3.222 -4.320 1.00 93.50 83 ALA A C 1
ATOM 631 O O . ALA A 1 83 ? -8.609 3.607 -5.141 1.00 93.50 83 ALA A O 1
ATOM 632 N N . ASN A 1 84 ? -9.802 3.962 -3.265 1.00 95.44 84 ASN A N 1
ATOM 633 C CA . ASN A 1 84 ? -9.221 5.268 -2.964 1.00 95.44 84 ASN A CA 1
ATOM 634 C C . ASN A 1 84 ? -7.702 5.164 -2.785 1.00 95.44 84 ASN A C 1
ATOM 636 O O . ASN A 1 84 ? -6.966 5.930 -3.401 1.00 95.44 84 ASN A O 1
ATOM 640 N N . GLY A 1 85 ? -7.223 4.197 -2.000 1.00 95.44 85 GLY A N 1
ATOM 641 C CA . GLY A 1 85 ? -5.790 4.026 -1.775 1.00 95.44 85 GLY A CA 1
ATOM 642 C C . GLY A 1 85 ? -5.039 3.543 -3.020 1.00 95.44 85 GLY A C 1
ATOM 643 O O . GLY A 1 85 ? -3.992 4.090 -3.346 1.00 95.44 85 GLY A O 1
ATOM 644 N N . LEU A 1 86 ? -5.602 2.598 -3.781 1.00 91.44 86 LEU A N 1
ATOM 645 C CA . LEU A 1 86 ? -5.025 2.128 -5.046 1.00 91.44 86 LEU A CA 1
ATOM 646 C C . LEU A 1 86 ? -4.885 3.258 -6.075 1.00 91.44 86 LEU A C 1
ATOM 648 O O . LEU A 1 86 ? -3.929 3.265 -6.842 1.00 91.44 86 LEU A O 1
ATOM 652 N N . SER A 1 87 ? -5.793 4.240 -6.072 1.00 89.25 87 SER A N 1
ATOM 653 C CA . SER A 1 87 ? -5.709 5.405 -6.966 1.00 89.25 87 SER A CA 1
AT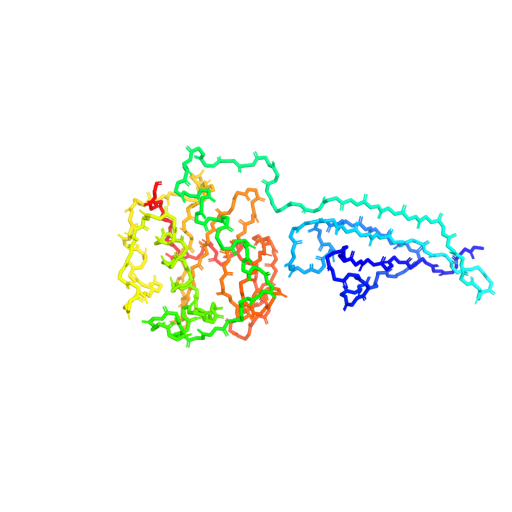OM 654 C C . SER A 1 87 ? -4.518 6.334 -6.683 1.00 89.25 87 SER A C 1
ATOM 656 O O . SER A 1 87 ? -4.167 7.156 -7.532 1.00 89.25 87 SER A O 1
ATOM 658 N N . LEU A 1 88 ? -3.903 6.208 -5.501 1.00 92.81 88 LEU A N 1
ATOM 659 C CA . LEU A 1 88 ? -2.761 7.007 -5.055 1.00 92.81 88 LEU A CA 1
ATOM 660 C C . LEU A 1 88 ? -1.417 6.292 -5.233 1.00 92.81 88 LEU A C 1
ATOM 662 O O . LEU A 1 88 ? -0.375 6.903 -4.987 1.00 92.81 88 LEU A O 1
ATOM 666 N N . VAL A 1 89 ? -1.424 5.027 -5.665 1.00 87.62 89 VAL A N 1
ATOM 667 C CA . VAL A 1 89 ? -0.197 4.249 -5.857 1.00 87.62 89 VAL A CA 1
ATOM 668 C C . VAL A 1 89 ? 0.693 4.948 -6.889 1.00 87.62 89 VAL A C 1
ATOM 670 O O . VAL A 1 89 ? 0.241 5.340 -7.964 1.00 87.62 89 VAL A O 1
ATOM 673 N N . GLY A 1 90 ? 1.947 5.201 -6.508 1.00 82.81 90 GLY A N 1
ATOM 674 C CA . GLY A 1 90 ? 2.921 5.923 -7.338 1.00 82.81 90 GLY A CA 1
ATOM 675 C C . GLY A 1 90 ? 2.650 7.425 -7.503 1.00 82.81 90 GLY A C 1
ATOM 676 O O . GLY A 1 90 ? 3.352 8.086 -8.262 1.00 82.81 90 GLY A O 1
ATOM 677 N N . ARG A 1 91 ? 1.639 7.978 -6.816 1.00 87.00 91 ARG A N 1
ATOM 678 C CA . ARG A 1 91 ? 1.223 9.393 -6.916 1.00 87.00 91 ARG A CA 1
ATOM 679 C C . ARG A 1 91 ? 1.266 10.147 -5.586 1.00 87.00 91 ARG A C 1
ATOM 681 O O . ARG A 1 91 ? 1.241 11.373 -5.589 1.00 87.00 91 ARG A O 1
ATOM 688 N N . SER A 1 92 ? 1.293 9.425 -4.469 1.00 93.31 92 SER A N 1
ATOM 689 C CA . SER A 1 92 ? 1.318 9.958 -3.104 1.00 93.31 92 SER A CA 1
ATOM 690 C C . SER A 1 92 ? 2.660 9.614 -2.460 1.00 93.31 92 SER A C 1
ATOM 692 O O . SER A 1 92 ? 2.862 8.437 -2.160 1.00 93.31 92 SER A O 1
ATOM 694 N N . PRO A 1 93 ? 3.586 10.573 -2.277 1.00 91.75 93 PRO A N 1
ATOM 695 C CA . PRO A 1 93 ? 4.864 10.319 -1.618 1.00 91.75 93 PRO A CA 1
ATOM 696 C C . PRO A 1 93 ? 4.695 10.180 -0.100 1.00 91.75 93 PRO A C 1
ATOM 698 O O . PRO A 1 93 ? 3.860 10.867 0.501 1.00 91.75 93 PRO A O 1
ATOM 701 N N . TYR A 1 94 ? 5.543 9.355 0.519 1.00 95.25 94 TYR A N 1
ATOM 702 C CA . TYR A 1 94 ? 5.533 9.164 1.969 1.00 95.25 94 TYR A CA 1
ATOM 703 C C . TYR A 1 94 ? 5.943 10.451 2.694 1.00 95.25 94 TYR A C 1
ATOM 705 O O . TYR A 1 94 ? 6.951 11.079 2.361 1.00 95.25 94 TYR A O 1
ATOM 713 N N . ASN A 1 95 ? 5.190 10.826 3.725 1.00 97.00 95 ASN A N 1
ATOM 714 C CA . ASN A 1 95 ? 5.446 11.987 4.568 1.00 97.00 95 ASN A CA 1
ATOM 715 C C . ASN A 1 95 ? 5.230 11.625 6.038 1.00 97.00 95 ASN A C 1
ATOM 717 O O . ASN A 1 95 ? 4.097 11.544 6.510 1.00 97.00 95 ASN A O 1
ATOM 721 N N . PHE A 1 96 ? 6.326 11.420 6.771 1.00 95.06 96 PHE A N 1
ATOM 722 C CA . PHE A 1 96 ? 6.284 11.056 8.186 1.00 95.06 96 PHE A CA 1
ATOM 723 C C . PHE A 1 96 ? 5.562 12.129 9.019 1.00 95.06 96 PHE A C 1
ATOM 725 O O . PHE A 1 96 ? 5.996 13.277 9.077 1.00 95.06 96 PHE A O 1
ATOM 732 N N . GLY A 1 97 ? 4.460 11.757 9.677 1.00 95.69 97 GLY A N 1
ATOM 733 C CA . GLY A 1 97 ? 3.608 12.695 10.416 1.00 95.69 97 GLY A CA 1
ATOM 734 C C . GLY A 1 97 ? 2.597 13.468 9.553 1.00 95.69 97 GLY A C 1
ATOM 735 O O . GLY A 1 97 ? 1.746 14.172 10.106 1.00 95.69 97 GLY A O 1
ATOM 736 N N . GLY A 1 98 ? 2.631 13.302 8.228 1.00 97.19 98 GLY A N 1
ATOM 737 C CA . GLY A 1 98 ? 1.738 13.957 7.274 1.00 97.19 98 GLY A CA 1
ATOM 738 C C . GLY A 1 98 ? 0.272 13.531 7.390 1.00 97.19 98 GLY A C 1
ATOM 739 O O . GLY A 1 98 ? -0.108 12.702 8.213 1.00 97.19 98 GLY A O 1
ATOM 740 N N . GLY A 1 99 ? -0.589 14.132 6.572 1.00 97.81 99 GLY A N 1
ATOM 741 C CA . GLY A 1 99 ? -1.998 13.747 6.420 1.00 97.81 99 GLY A CA 1
ATOM 742 C C . GLY A 1 99 ? -2.952 14.238 7.517 1.00 97.81 99 GLY A C 1
ATOM 743 O O . GLY A 1 99 ? -4.167 14.041 7.412 1.00 97.81 99 GLY A O 1
ATOM 744 N N . ARG A 1 100 ? -2.439 14.900 8.561 1.00 97.75 100 ARG A N 1
ATOM 745 C CA . ARG A 1 100 ? -3.224 15.386 9.717 1.00 97.75 100 ARG A CA 1
ATOM 746 C C . ARG A 1 100 ? -3.766 16.807 9.549 1.00 97.75 100 ARG A C 1
ATOM 748 O O . ARG A 1 100 ? -4.602 17.239 10.335 1.00 97.75 100 ARG A O 1
ATOM 755 N N . ASN A 1 101 ? -3.328 17.521 8.514 1.00 96.94 101 ASN A N 1
ATOM 756 C CA . ASN A 1 101 ? -3.805 18.856 8.154 1.00 96.94 101 ASN A CA 1
ATOM 757 C C . ASN A 1 101 ? -4.340 18.888 6.710 1.00 96.94 101 ASN A C 1
ATOM 759 O O . ASN A 1 101 ? -4.060 18.002 5.901 1.00 96.94 101 ASN A O 1
ATOM 763 N N . THR A 1 102 ? -5.097 19.935 6.378 1.00 95.69 102 THR A N 1
ATOM 764 C CA . THR A 1 102 ? -5.727 20.100 5.058 1.00 95.69 102 THR A CA 1
ATOM 765 C C . THR A 1 102 ? -4.713 20.160 3.915 1.00 95.69 102 THR A C 1
ATOM 767 O O . THR A 1 102 ? -4.959 19.592 2.854 1.00 95.69 102 THR A O 1
ATOM 770 N N . ALA A 1 103 ? -3.568 20.822 4.110 1.00 97.00 103 ALA A N 1
ATOM 771 C CA . ALA A 1 103 ? -2.573 20.996 3.053 1.00 97.00 103 ALA A CA 1
ATOM 772 C C . ALA A 1 103 ? -1.959 19.657 2.617 1.00 97.00 103 ALA A C 1
ATOM 774 O O . ALA A 1 103 ? -1.769 19.426 1.424 1.00 97.00 103 ALA A O 1
ATOM 775 N N . ASP A 1 104 ? -1.683 18.768 3.569 1.00 97.38 104 ASP A N 1
ATOM 776 C CA . ASP A 1 104 ? -1.197 17.417 3.297 1.00 97.38 104 ASP A CA 1
ATOM 777 C C . ASP A 1 104 ? -2.257 16.559 2.596 1.00 97.38 104 ASP A C 1
ATOM 779 O O . ASP A 1 104 ? -1.961 15.887 1.609 1.00 97.38 104 ASP A O 1
ATOM 783 N N . GLN A 1 105 ? -3.513 16.628 3.048 1.00 94.81 105 GLN A N 1
ATOM 784 C CA . GLN A 1 105 ? -4.608 15.862 2.445 1.00 94.81 105 GLN A CA 1
ATOM 785 C C . GLN A 1 105 ? -4.894 16.281 0.998 1.00 94.81 105 GLN A C 1
ATOM 787 O O . GLN A 1 105 ? -5.155 15.415 0.162 1.00 94.81 105 GLN A O 1
ATOM 792 N N . LEU A 1 106 ? -4.816 17.582 0.694 1.00 94.44 106 LEU A N 1
ATOM 793 C CA . LEU A 1 106 ? -4.969 18.113 -0.667 1.00 94.44 106 LEU A CA 1
ATOM 794 C C . LEU A 1 106 ? -3.827 17.682 -1.593 1.00 94.44 106 LEU A C 1
ATOM 796 O O . LEU A 1 106 ? -4.049 17.481 -2.784 1.00 94.44 106 LEU A O 1
ATOM 800 N N . ARG A 1 107 ? -2.617 17.510 -1.051 1.00 95.62 107 ARG A N 1
ATOM 801 C CA . ARG A 1 107 ? -1.448 17.025 -1.798 1.00 95.62 107 ARG A CA 1
ATOM 802 C C . ARG A 1 107 ? -1.360 15.502 -1.878 1.00 95.62 107 ARG A C 1
ATOM 804 O O . ARG A 1 107 ? -0.426 15.010 -2.496 1.00 95.62 107 ARG A O 1
ATOM 811 N N . ASN A 1 108 ? -2.303 14.775 -1.270 1.00 96.38 108 ASN A N 1
ATOM 812 C CA . ASN A 1 108 ? -2.197 13.338 -1.025 1.00 96.38 108 ASN A CA 1
ATOM 813 C C . ASN A 1 108 ? -0.809 12.982 -0.473 1.00 96.38 108 ASN A C 1
ATOM 815 O O . ASN A 1 108 ? -0.037 12.289 -1.116 1.00 96.38 108 ASN A O 1
ATOM 819 N N . SER A 1 109 ? -0.460 13.550 0.676 1.00 96.94 109 SER A N 1
ATOM 820 C CA . SER A 1 109 ? 0.820 13.325 1.339 1.00 96.94 109 SER A CA 1
ATOM 821 C C . SER A 1 109 ? 0.536 12.819 2.744 1.00 96.94 109 SER A C 1
ATOM 823 O O . SER A 1 109 ? 0.004 13.560 3.572 1.00 96.94 109 SER A O 1
ATOM 825 N N . PHE A 1 110 ? 0.830 11.550 3.001 1.00 98.31 110 PHE A N 1
ATOM 826 C CA . PHE A 1 110 ? 0.422 10.865 4.223 1.00 98.31 110 PHE A CA 1
ATOM 827 C C . PHE A 1 110 ? 1.594 10.113 4.858 1.00 98.31 110 PHE A C 1
ATOM 829 O O . PHE A 1 110 ? 2.605 9.833 4.218 1.00 98.31 110 PHE A O 1
ATOM 836 N N . ASP A 1 111 ? 1.437 9.779 6.136 1.00 97.62 111 ASP A N 1
ATOM 837 C CA . ASP A 1 111 ? 2.112 8.621 6.722 1.00 97.62 111 ASP A CA 1
ATOM 838 C C . ASP A 1 111 ? 1.183 7.398 6.691 1.00 97.62 111 ASP A C 1
ATOM 840 O O . ASP A 1 111 ? 0.018 7.486 6.296 1.00 97.62 111 ASP A O 1
ATOM 844 N N . CYS A 1 112 ? 1.665 6.253 7.168 1.00 97.38 112 CYS A N 1
ATOM 845 C CA . CYS A 1 112 ? 0.904 5.007 7.147 1.00 97.38 112 CYS A CA 1
ATOM 846 C C . CYS A 1 112 ? -0.468 5.107 7.839 1.00 97.38 112 CYS A C 1
ATOM 848 O O . CYS A 1 112 ? -1.486 4.700 7.279 1.00 97.38 112 CYS A O 1
ATOM 850 N N . SER A 1 113 ? -0.521 5.680 9.042 1.00 98.25 113 SER A N 1
ATOM 851 C CA . SER A 1 113 ? -1.747 5.757 9.844 1.00 98.25 113 SER A CA 1
ATOM 852 C C . SER A 1 113 ? -2.765 6.757 9.296 1.00 98.25 113 SER A C 1
ATOM 854 O O . SER A 1 113 ? -3.954 6.447 9.182 1.00 98.25 113 SER A O 1
ATOM 856 N N . SER A 1 114 ? -2.295 7.938 8.898 1.00 98.56 114 SER A N 1
ATOM 857 C CA . SER A 1 114 ? -3.116 8.999 8.322 1.00 98.56 114 SER A CA 1
ATOM 858 C C . SER A 1 114 ? -3.627 8.632 6.933 1.00 98.56 114 SER A C 1
ATOM 860 O O . SER A 1 114 ? -4.755 9.004 6.608 1.00 98.56 114 SER A O 1
ATOM 862 N N . PHE A 1 115 ? -2.864 7.856 6.156 1.00 98.75 115 PHE A N 1
ATOM 863 C CA . PHE A 1 115 ? -3.307 7.267 4.897 1.00 98.75 115 PHE A CA 1
ATOM 864 C C . PHE A 1 115 ? -4.506 6.345 5.123 1.00 98.75 115 PHE A C 1
ATOM 866 O O . PHE A 1 115 ? -5.567 6.563 4.537 1.00 98.75 115 PHE A O 1
ATOM 873 N N . VAL A 1 116 ? -4.374 5.351 6.008 1.00 98.69 116 VAL A N 1
ATOM 874 C CA . VAL A 1 116 ? -5.445 4.377 6.273 1.00 98.69 116 VAL A CA 1
ATOM 875 C C . VAL A 1 116 ? -6.700 5.081 6.787 1.00 98.69 116 VAL A C 1
ATOM 877 O O . VAL A 1 116 ? -7.783 4.882 6.235 1.00 98.69 116 VAL A O 1
ATOM 880 N N . SER A 1 117 ? -6.554 5.962 7.780 1.00 98.56 117 SER A N 1
ATOM 881 C CA . SER A 1 117 ? -7.669 6.754 8.310 1.00 98.56 117 SER A CA 1
ATOM 882 C C . SER A 1 117 ? -8.362 7.572 7.209 1.00 98.56 117 SER A C 1
ATOM 884 O O . SER A 1 117 ? -9.588 7.521 7.083 1.00 98.56 117 SER A O 1
ATOM 886 N N . ALA A 1 118 ? -7.596 8.248 6.344 1.00 98.50 118 ALA A N 1
ATOM 887 C CA . ALA A 1 118 ? -8.149 9.048 5.255 1.00 98.50 118 ALA A CA 1
ATOM 888 C C . ALA A 1 118 ? -8.867 8.194 4.202 1.00 98.50 118 ALA A C 1
ATOM 890 O O . ALA A 1 118 ? -9.912 8.609 3.703 1.00 98.50 118 ALA A O 1
ATOM 891 N N . MET A 1 119 ? -8.351 7.010 3.854 1.00 98.56 119 MET A N 1
ATOM 892 C CA . MET A 1 119 ? -8.974 6.150 2.839 1.00 98.56 119 MET A CA 1
ATOM 893 C C . MET A 1 119 ? -10.339 5.631 3.291 1.00 98.56 119 MET A C 1
ATOM 895 O O . MET A 1 119 ? -11.291 5.650 2.505 1.00 98.56 119 MET A O 1
ATOM 899 N N . PHE A 1 120 ? -10.453 5.232 4.560 1.00 98.69 120 PHE A N 1
ATOM 900 C CA . PHE A 1 120 ? -11.727 4.829 5.152 1.00 98.69 120 PHE A CA 1
ATOM 901 C C . PHE A 1 120 ? -12.684 6.023 5.307 1.00 98.69 120 PHE A C 1
ATOM 903 O O . PHE A 1 120 ? -13.852 5.918 4.925 1.00 98.69 120 PHE A O 1
ATOM 910 N N . ALA A 1 121 ? -12.197 7.194 5.733 1.00 98.31 121 ALA A N 1
ATOM 911 C CA . ALA A 1 121 ? -13.015 8.409 5.800 1.00 98.31 121 ALA A CA 1
ATOM 912 C C . ALA A 1 121 ? -13.565 8.815 4.417 1.00 98.31 121 ALA A C 1
ATOM 914 O O . ALA A 1 121 ? -14.763 9.054 4.273 1.00 98.31 121 ALA A O 1
ATOM 915 N N . ARG A 1 122 ? -12.727 8.794 3.368 1.00 97.62 122 ARG A N 1
ATOM 916 C CA . ARG A 1 122 ? -13.128 9.024 1.963 1.00 97.62 122 ARG A CA 1
ATOM 917 C C . ARG A 1 122 ? -14.110 7.965 1.446 1.00 97.62 122 ARG A C 1
ATOM 919 O O . ARG A 1 122 ? -14.862 8.232 0.515 1.00 97.62 122 ARG A O 1
ATOM 926 N N . ALA A 1 123 ? -14.128 6.771 2.040 1.00 98.31 123 ALA A N 1
ATOM 927 C CA . ALA A 1 123 ? -15.105 5.721 1.749 1.00 98.31 123 ALA A CA 1
ATOM 928 C C . ALA A 1 123 ? -16.440 5.883 2.506 1.00 98.31 123 ALA A C 1
ATOM 930 O O . ALA A 1 123 ? -17.351 5.065 2.314 1.00 98.31 123 ALA A O 1
ATOM 931 N N . GLY A 1 124 ? -16.562 6.928 3.334 1.00 98.00 124 GLY A N 1
ATOM 932 C CA . GLY A 1 124 ? -17.733 7.231 4.157 1.00 98.00 124 GLY A CA 1
ATOM 933 C C . GLY A 1 124 ? -17.718 6.569 5.537 1.00 98.00 124 GLY A C 1
ATOM 934 O O . GLY A 1 124 ? -18.776 6.439 6.146 1.00 98.00 124 GLY A O 1
ATOM 935 N N . HIS A 1 125 ? -16.559 6.115 6.023 1.00 98.19 125 HIS A N 1
ATOM 936 C CA . HIS A 1 125 ? -16.442 5.407 7.294 1.00 98.19 125 HIS A CA 1
ATOM 937 C C . HIS A 1 125 ? -15.244 5.897 8.112 1.00 98.19 125 HIS A C 1
ATOM 939 O O . HIS A 1 125 ? -14.102 5.517 7.881 1.00 98.19 125 HIS A O 1
ATOM 945 N N . THR A 1 126 ? -15.496 6.758 9.091 1.00 98.12 126 THR A N 1
ATOM 946 C CA . THR A 1 126 ? -14.441 7.303 9.951 1.00 98.12 126 THR A CA 1
ATOM 947 C C . THR A 1 126 ? -14.030 6.284 11.014 1.00 98.12 126 THR A C 1
ATOM 949 O O . THR A 1 126 ? -14.794 6.014 11.936 1.00 98.12 126 THR A O 1
ATOM 952 N N . ILE A 1 127 ? -12.811 5.748 10.909 1.00 98.12 127 ILE A N 1
ATOM 953 C CA . ILE A 1 127 ? -12.258 4.772 11.871 1.00 98.12 127 ILE A CA 1
ATOM 954 C C . ILE A 1 127 ? -11.471 5.428 13.014 1.00 98.12 127 ILE A C 1
ATOM 956 O O . ILE A 1 127 ? -11.247 4.813 14.058 1.00 98.12 127 ILE A O 1
ATOM 960 N N . ASP A 1 128 ? -11.034 6.674 12.825 1.00 98.12 128 ASP A N 1
ATOM 961 C CA . ASP A 1 128 ? -10.283 7.441 13.811 1.00 98.12 128 ASP A CA 1
ATOM 962 C C . ASP A 1 128 ? -10.375 8.949 13.537 1.00 98.12 128 ASP A C 1
ATOM 964 O O . ASP A 1 128 ? -10.835 9.375 12.477 1.00 98.12 128 ASP A O 1
ATOM 968 N N . ASN A 1 129 ? -9.930 9.775 14.486 1.00 97.88 129 ASN A N 1
ATOM 969 C CA . ASN A 1 129 ? -9.808 11.212 14.252 1.00 97.88 129 ASN A CA 1
ATOM 970 C C . ASN A 1 129 ? -8.566 11.501 13.395 1.00 97.88 129 ASN A C 1
ATOM 972 O O . ASN A 1 129 ? -7.443 11.377 13.876 1.00 97.88 129 ASN A O 1
ATOM 976 N N . GLN A 1 130 ? -8.768 11.949 12.152 1.00 98.00 130 GLN A N 1
ATOM 977 C CA . GLN A 1 130 ? -7.692 12.231 11.197 1.00 98.00 130 GLN A CA 1
ATOM 978 C C . GLN A 1 130 ? -6.615 13.187 11.733 1.00 98.00 130 GLN A C 1
ATOM 980 O O . GLN A 1 130 ? -5.451 13.024 11.389 1.00 98.00 130 GLN A O 1
ATOM 985 N N . ALA A 1 131 ? -6.970 14.163 12.575 1.00 97.69 131 ALA A N 1
ATOM 986 C CA . ALA A 1 131 ? -6.015 15.143 13.099 1.00 97.69 131 ALA A CA 1
ATOM 987 C C . ALA A 1 131 ? -5.038 14.546 14.127 1.00 97.69 131 ALA A C 1
ATOM 989 O O . ALA A 1 131 ? -3.951 15.080 14.331 1.00 97.69 131 ALA A O 1
ATOM 990 N N . THR A 1 132 ? -5.414 13.440 14.774 1.00 97.56 132 THR A N 1
ATOM 991 C CA . THR A 1 132 ? -4.647 12.813 15.864 1.00 97.56 132 THR A CA 1
ATOM 992 C C . THR A 1 132 ? -4.384 11.329 15.632 1.00 97.56 132 THR A C 1
ATOM 994 O O . THR A 1 132 ? -3.875 10.653 16.524 1.00 97.56 132 THR A O 1
ATOM 997 N N . THR A 1 133 ? -4.764 10.794 14.470 1.00 98.19 133 THR A N 1
ATOM 998 C CA . THR A 1 133 ? -4.635 9.367 14.184 1.00 98.19 133 THR A CA 1
ATOM 999 C C . THR A 1 133 ? -3.173 8.949 14.230 1.00 98.19 133 THR A C 1
ATOM 1001 O O . THR A 1 133 ? -2.271 9.720 13.899 1.00 98.19 133 THR A O 1
ATOM 1004 N N . SER A 1 134 ? -2.927 7.737 14.696 1.00 97.50 134 SER A N 1
ATOM 1005 C CA . SER A 1 134 ? -1.603 7.158 14.853 1.00 97.50 134 SER A CA 1
ATOM 1006 C C . SER A 1 134 ? -1.702 5.650 14.701 1.00 97.50 134 SER A C 1
ATOM 1008 O O . SER A 1 134 ? -2.772 5.055 14.851 1.00 97.50 134 SER A O 1
ATOM 1010 N N . THR A 1 135 ? -0.570 4.996 14.472 1.00 96.50 135 THR A N 1
ATOM 1011 C CA . THR A 1 135 ? -0.533 3.535 14.444 1.00 96.50 135 THR A CA 1
ATOM 1012 C C . THR A 1 135 ? -1.032 2.930 15.763 1.00 96.50 135 THR A C 1
ATOM 1014 O O . THR A 1 135 ? -1.720 1.914 15.744 1.00 96.50 135 THR A O 1
ATOM 1017 N N . TRP A 1 136 ? -0.772 3.576 16.906 1.00 95.25 136 TRP A N 1
ATOM 1018 C CA . TRP A 1 136 ? -1.255 3.143 18.225 1.00 95.25 136 TRP A CA 1
ATOM 1019 C C . TRP A 1 136 ? -2.760 3.291 18.410 1.00 95.25 136 TRP A C 1
ATOM 1021 O O . TRP A 1 136 ? -3.404 2.370 18.909 1.00 95.25 136 TRP A O 1
ATOM 1031 N N . SER A 1 137 ? -3.354 4.404 17.979 1.00 97.00 137 SER A N 1
ATOM 1032 C CA . SER A 1 137 ? -4.806 4.580 18.093 1.00 97.00 137 SER A CA 1
ATOM 1033 C C . SER A 1 137 ? -5.567 3.589 17.213 1.00 97.00 137 SER A C 1
ATOM 1035 O O . SER A 1 137 ? -6.611 3.090 17.631 1.00 97.00 137 SER A O 1
ATOM 1037 N N . LEU A 1 138 ? -5.029 3.228 16.043 1.00 97.81 138 LEU A N 1
ATOM 1038 C CA . LEU A 1 138 ? -5.626 2.229 15.151 1.00 97.81 138 LEU A CA 1
ATOM 1039 C C . LEU A 1 138 ? -5.626 0.805 15.739 1.00 97.81 138 LEU A C 1
ATOM 1041 O O . LEU A 1 138 ? -6.493 0.003 15.393 1.00 97.81 138 LEU A O 1
ATOM 1045 N N . GLN A 1 139 ? -4.731 0.492 16.685 1.00 95.88 139 GLN A N 1
ATOM 1046 C CA . GLN A 1 139 ? -4.644 -0.836 17.313 1.00 95.88 139 GLN A CA 1
ATOM 1047 C C . GLN A 1 139 ? -5.853 -1.203 18.153 1.00 95.88 139 GLN A C 1
ATOM 1049 O O . GLN A 1 139 ? -5.962 -2.363 18.527 1.00 95.88 139 GLN A O 1
ATOM 1054 N N . THR A 1 140 ? -6.744 -0.270 18.476 1.00 95.81 140 THR A N 1
ATOM 1055 C CA . THR A 1 140 ? -7.938 -0.529 19.294 1.00 95.81 140 THR A CA 1
ATOM 1056 C C . THR A 1 140 ? -9.240 -0.343 18.520 1.00 95.81 140 THR A C 1
ATOM 1058 O O . THR A 1 140 ? -10.315 -0.469 19.101 1.00 95.81 140 THR A O 1
ATOM 1061 N N . LYS A 1 141 ? -9.172 -0.063 17.213 1.00 97.44 141 LYS A N 1
ATOM 1062 C CA . LYS A 1 141 ? -10.357 0.179 16.382 1.00 97.44 141 LYS A CA 1
ATOM 1063 C C . LYS A 1 141 ? -10.959 -1.120 15.863 1.00 97.44 141 LYS A C 1
ATOM 1065 O O . LYS A 1 141 ? -10.243 -2.086 15.607 1.00 97.44 141 LYS A O 1
ATOM 1070 N N . GLY A 1 142 ? -12.274 -1.109 15.653 1.00 96.88 142 GLY A N 1
ATOM 1071 C CA . GLY A 1 142 ? -13.008 -2.255 15.125 1.00 96.88 142 GLY A CA 1
ATOM 1072 C C . GLY A 1 142 ? -12.921 -3.492 16.023 1.00 96.88 142 GLY A C 1
ATOM 1073 O O . GLY A 1 142 ? -12.765 -3.391 17.241 1.00 96.88 142 GLY A O 1
ATOM 1074 N N . ILE A 1 143 ? -13.016 -4.672 15.413 1.00 97.75 143 ILE A N 1
ATOM 1075 C CA . ILE A 1 143 ? -12.910 -5.959 16.110 1.00 97.75 143 ILE A CA 1
ATOM 1076 C C . ILE A 1 143 ? -11.528 -6.587 15.907 1.00 97.75 143 ILE A C 1
ATOM 1078 O O . ILE A 1 143 ? -10.912 -6.448 14.850 1.00 97.75 143 ILE A O 1
ATOM 1082 N N . GLY A 1 144 ? -11.031 -7.292 16.926 1.00 97.56 144 GLY A N 1
ATOM 1083 C CA . GLY A 1 144 ? -9.805 -8.087 16.816 1.00 97.56 144 GLY A CA 1
ATOM 1084 C C . GLY A 1 144 ? -10.008 -9.330 15.953 1.00 97.56 144 GLY A C 1
ATOM 1085 O O . GLY A 1 144 ? -11.020 -10.017 16.082 1.00 97.56 144 GLY A O 1
ATOM 1086 N N . VAL A 1 145 ? -9.038 -9.627 15.092 1.00 96.81 145 VAL A N 1
ATOM 1087 C CA . VAL A 1 145 ? -9.048 -10.783 14.188 1.00 96.81 145 VAL A CA 1
ATOM 1088 C C . VAL A 1 145 ? -7.789 -11.619 14.423 1.00 96.81 145 VAL A C 1
ATOM 1090 O O . VAL A 1 145 ? -6.710 -11.083 14.655 1.00 96.81 145 VAL A O 1
ATOM 1093 N N . SER A 1 146 ? -7.909 -12.946 14.384 1.00 93.75 146 SER A N 1
ATOM 1094 C CA . SER A 1 146 ? -6.742 -13.834 14.417 1.00 93.75 146 SER A CA 1
ATOM 1095 C C . SER A 1 146 ? -6.106 -13.952 13.030 1.00 93.75 146 SER A C 1
ATOM 1097 O O . SER A 1 146 ? -6.805 -13.893 12.021 1.00 93.75 146 SER A O 1
ATOM 1099 N N . ALA A 1 147 ? -4.794 -14.192 12.957 1.00 90.06 147 ALA A N 1
ATOM 1100 C CA . ALA A 1 147 ? -4.075 -14.288 11.680 1.00 90.06 147 ALA A CA 1
ATOM 1101 C C . ALA A 1 147 ? -4.666 -15.331 10.708 1.00 90.06 147 ALA A C 1
ATOM 1103 O O . ALA A 1 147 ? -4.717 -15.090 9.506 1.00 90.06 147 ALA A O 1
ATOM 1104 N N . GLY A 1 148 ? -5.191 -16.452 11.218 1.00 91.62 148 GLY A N 1
ATOM 1105 C CA . GLY A 1 148 ? -5.863 -17.470 10.397 1.00 91.62 148 GLY A CA 1
ATOM 1106 C C . GLY A 1 148 ? -7.205 -17.031 9.790 1.00 91.62 148 GLY A C 1
ATOM 1107 O O . GLY A 1 148 ? -7.702 -17.685 8.882 1.00 91.62 148 GLY A O 1
ATOM 1108 N N . ASN A 1 149 ? -7.785 -15.925 10.267 1.00 94.94 149 ASN A N 1
ATOM 1109 C CA . ASN A 1 149 ? -9.053 -15.355 9.800 1.00 94.94 149 ASN A CA 1
ATOM 1110 C C . ASN A 1 149 ? -8.871 -14.027 9.049 1.00 94.94 149 ASN A C 1
ATOM 1112 O O . ASN A 1 149 ? -9.841 -13.273 8.902 1.00 94.94 149 ASN A O 1
ATOM 1116 N N . LEU A 1 150 ? -7.643 -13.740 8.609 1.00 93.81 150 LEU A N 1
ATOM 1117 C CA . LEU A 1 150 ? -7.290 -12.533 7.874 1.00 93.81 150 LEU A CA 1
ATOM 1118 C C . LEU A 1 150 ? -8.052 -12.466 6.540 1.00 93.81 150 LEU A C 1
ATOM 1120 O O . LEU A 1 150 ? -8.051 -13.411 5.749 1.00 93.81 150 LEU A O 1
ATOM 1124 N N . ARG A 1 151 ? -8.700 -11.330 6.281 1.00 95.88 151 ARG A N 1
ATOM 1125 C CA . ARG A 1 151 ? -9.505 -11.070 5.081 1.00 95.88 151 ARG A CA 1
ATOM 1126 C C . ARG A 1 151 ? -9.153 -9.726 4.470 1.00 95.88 151 ARG A C 1
ATOM 1128 O O . ARG A 1 151 ? -8.644 -8.831 5.139 1.00 95.88 151 ARG A O 1
ATOM 1135 N N . ARG A 1 152 ? -9.448 -9.588 3.177 1.00 97.25 152 ARG A N 1
ATOM 1136 C CA . ARG A 1 152 ? -9.341 -8.315 2.461 1.00 97.25 152 ARG A CA 1
ATOM 1137 C C . ARG A 1 152 ? -10.044 -7.198 3.242 1.00 97.25 152 ARG A C 1
ATOM 1139 O O . ARG A 1 152 ? -11.202 -7.356 3.619 1.00 97.25 152 ARG A O 1
ATOM 1146 N N . GLY A 1 153 ? -9.342 -6.089 3.444 1.00 97.75 153 GLY A N 1
ATOM 1147 C CA . GLY A 1 153 ? -9.781 -4.925 4.211 1.00 97.75 153 GLY A CA 1
ATOM 1148 C C . GLY A 1 153 ? -9.353 -4.918 5.674 1.00 97.75 153 GLY A C 1
ATOM 1149 O O . GLY A 1 153 ? -9.399 -3.856 6.291 1.00 97.75 153 GLY A O 1
ATOM 1150 N N . ASP A 1 154 ? -8.908 -6.052 6.224 1.00 98.44 154 ASP A N 1
ATOM 1151 C CA . ASP A 1 154 ? -8.362 -6.077 7.578 1.00 98.44 154 ASP A CA 1
ATOM 1152 C C . ASP A 1 154 ? -7.085 -5.227 7.639 1.00 98.44 154 ASP A C 1
ATOM 1154 O O . ASP A 1 154 ? -6.230 -5.271 6.748 1.00 98.44 154 ASP A O 1
ATOM 1158 N N . LEU A 1 155 ? -6.953 -4.454 8.713 1.00 98.44 155 LEU A N 1
ATOM 1159 C CA . LEU A 1 155 ? -5.749 -3.702 9.022 1.00 98.44 155 LEU A CA 1
ATOM 1160 C C . LEU A 1 155 ? -4.771 -4.617 9.747 1.00 98.44 155 LEU A C 1
ATOM 1162 O O . LEU A 1 155 ? -5.152 -5.266 10.721 1.00 98.44 155 LEU A O 1
ATOM 1166 N N . ILE A 1 156 ? -3.516 -4.633 9.314 1.00 97.50 156 ILE A N 1
ATOM 1167 C CA . ILE A 1 156 ? -2.423 -5.281 10.042 1.00 97.50 156 ILE A CA 1
ATOM 1168 C C . ILE A 1 156 ? -1.563 -4.164 10.618 1.00 97.50 156 ILE A C 1
ATOM 1170 O O . ILE A 1 156 ? -0.940 -3.405 9.874 1.00 97.50 156 ILE A O 1
ATOM 1174 N N . ILE A 1 157 ? -1.571 -4.049 11.942 1.00 96.44 157 ILE A N 1
ATOM 1175 C CA . ILE A 1 157 ? -0.822 -3.048 12.686 1.00 96.44 157 ILE A CA 1
ATOM 1176 C C . ILE A 1 157 ? 0.353 -3.721 13.381 1.00 96.44 157 ILE A C 1
ATOM 1178 O O . ILE A 1 157 ? 0.157 -4.677 14.125 1.00 96.44 157 ILE A O 1
ATOM 1182 N N . MET A 1 158 ? 1.555 -3.199 13.184 1.00 91.75 158 MET A N 1
ATOM 1183 C CA . MET A 1 158 ? 2.787 -3.713 13.770 1.00 91.75 158 MET A CA 1
ATOM 1184 C C . MET A 1 158 ? 3.428 -2.641 14.645 1.00 91.75 158 MET A C 1
ATOM 1186 O O . MET A 1 158 ? 3.622 -1.517 14.181 1.00 91.75 158 MET A O 1
ATOM 1190 N N . ASN A 1 159 ? 3.807 -3.007 15.869 1.00 89.06 159 ASN A N 1
ATOM 1191 C CA . ASN A 1 159 ? 4.746 -2.237 16.682 1.00 89.06 159 ASN A CA 1
ATOM 1192 C C . ASN A 1 159 ? 6.074 -2.982 16.747 1.00 89.06 159 ASN A C 1
ATOM 1194 O O . ASN A 1 159 ? 6.122 -4.165 17.095 1.00 89.06 159 ASN A O 1
ATOM 1198 N N . PHE A 1 160 ? 7.150 -2.277 16.443 1.00 83.06 160 PHE A N 1
ATOM 1199 C CA . PHE A 1 160 ? 8.491 -2.828 16.379 1.00 83.06 160 PHE A CA 1
ATOM 1200 C C . PHE A 1 160 ? 9.199 -2.607 17.728 1.00 83.06 160 PHE A C 1
ATOM 1202 O O . PHE A 1 160 ? 8.953 -1.598 18.395 1.00 83.06 160 PHE A O 1
ATOM 1209 N N . PRO A 1 161 ? 10.096 -3.514 18.167 1.00 78.81 161 PRO A N 1
ATOM 1210 C CA . PRO A 1 161 ? 10.821 -3.364 19.432 1.00 78.81 161 PRO A CA 1
ATOM 1211 C C . PRO A 1 161 ? 11.669 -2.091 19.536 1.00 78.81 161 PRO A C 1
ATOM 1213 O O . PRO A 1 161 ? 11.965 -1.648 20.640 1.00 78.81 161 PRO A O 1
ATOM 1216 N N . ASN A 1 162 ? 12.051 -1.491 18.405 1.00 79.19 162 ASN A N 1
ATOM 1217 C CA . ASN A 1 162 ? 12.778 -0.220 18.357 1.00 79.19 162 ASN A CA 1
ATOM 1218 C C . ASN A 1 162 ? 11.873 1.015 18.559 1.00 79.19 162 ASN A C 1
ATOM 1220 O O . ASN A 1 162 ? 12.361 2.138 18.478 1.00 79.19 162 ASN A O 1
ATOM 1224 N N . GLY A 1 163 ? 10.575 0.822 18.817 1.00 81.81 163 GLY A N 1
ATOM 1225 C CA . GLY A 1 163 ? 9.601 1.895 19.022 1.00 81.81 163 GLY A CA 1
ATOM 1226 C C . GLY A 1 163 ? 8.951 2.416 17.740 1.00 81.81 163 GLY A C 1
ATOM 1227 O O . GLY A 1 163 ? 8.049 3.250 17.823 1.00 81.81 163 GLY A O 1
ATOM 1228 N N . GLU A 1 164 ? 9.353 1.923 16.565 1.00 84.06 164 GLU A N 1
ATOM 1229 C CA . GLU A 1 164 ? 8.648 2.210 15.316 1.00 84.06 164 GLU A CA 1
ATOM 1230 C C . GLU A 1 164 ? 7.298 1.484 15.275 1.00 84.06 164 GLU A C 1
ATOM 1232 O O . GLU A 1 164 ? 7.059 0.511 15.997 1.00 84.06 164 GLU A O 1
ATOM 1237 N N . ALA A 1 165 ? 6.395 1.943 14.411 1.00 90.06 165 ALA A N 1
ATOM 1238 C CA . ALA A 1 165 ? 5.111 1.294 14.193 1.00 90.06 165 ALA A CA 1
ATOM 1239 C C . ALA A 1 165 ? 4.624 1.519 12.758 1.00 90.06 165 ALA A C 1
ATOM 1241 O O . ALA A 1 165 ? 4.822 2.592 12.189 1.00 90.06 165 ALA A O 1
ATOM 1242 N N . HIS A 1 166 ? 3.942 0.530 12.181 1.00 94.12 166 HIS A N 1
ATOM 1243 C CA . HIS A 1 166 ? 3.397 0.608 10.825 1.00 94.12 166 HIS A CA 1
ATOM 1244 C C . HIS A 1 166 ? 2.022 -0.041 10.717 1.00 94.12 166 HIS A C 1
ATOM 1246 O O . HIS A 1 166 ? 1.706 -0.977 11.449 1.00 94.12 166 HIS A O 1
ATOM 1252 N N . VAL A 1 167 ? 1.206 0.442 9.785 1.00 97.31 167 VAL A N 1
ATOM 1253 C CA . VAL A 1 167 ? -0.106 -0.133 9.478 1.00 97.31 167 VAL A CA 1
ATOM 1254 C C . VAL A 1 167 ? -0.273 -0.308 7.978 1.00 97.31 167 VAL A C 1
ATOM 1256 O O . VAL A 1 167 ? 0.139 0.537 7.183 1.00 97.31 167 VAL A O 1
ATOM 1259 N N . VAL A 1 168 ? -0.895 -1.420 7.600 1.00 97.38 168 VAL A N 1
ATOM 1260 C CA . VAL A 1 168 ? -1.200 -1.762 6.211 1.00 97.38 168 VAL A CA 1
ATOM 1261 C C . VAL A 1 168 ? -2.645 -2.246 6.091 1.00 97.38 168 VAL A C 1
ATOM 1263 O O . VAL A 1 168 ? -3.199 -2.790 7.047 1.00 97.38 168 VAL A O 1
ATOM 1266 N N . ILE A 1 169 ? -3.247 -2.082 4.914 1.00 98.25 169 ILE A N 1
ATOM 1267 C CA . ILE A 1 169 ? -4.535 -2.687 4.553 1.00 98.25 169 ILE A CA 1
ATOM 1268 C C . ILE A 1 169 ? -4.238 -3.992 3.816 1.00 98.25 169 ILE A C 1
ATOM 1270 O O . ILE A 1 169 ? -3.592 -3.980 2.765 1.00 98.25 169 ILE A O 1
ATOM 1274 N N . TYR A 1 170 ? -4.707 -5.126 4.332 1.00 97.25 170 TYR A N 1
ATOM 1275 C CA . TYR A 1 170 ? -4.570 -6.397 3.631 1.00 97.25 170 TYR A CA 1
ATOM 1276 C C . TYR A 1 170 ? -5.512 -6.439 2.429 1.00 97.25 170 TYR A C 1
ATOM 1278 O O . TYR A 1 170 ? -6.717 -6.236 2.559 1.00 97.25 170 TYR A O 1
ATOM 1286 N N . LEU A 1 171 ? -4.986 -6.723 1.242 1.00 95.12 171 LEU A N 1
ATOM 1287 C CA . LEU A 1 171 ? -5.781 -6.785 0.016 1.00 95.12 171 LEU A CA 1
ATOM 1288 C C . LEU A 1 171 ? -6.360 -8.182 -0.240 1.00 95.12 171 LEU A C 1
ATOM 1290 O O . LEU A 1 171 ? -7.290 -8.316 -1.037 1.00 95.12 171 LEU A O 1
ATOM 1294 N N . GLY A 1 172 ? -5.854 -9.208 0.448 1.00 92.12 172 GLY A N 1
ATOM 1295 C CA . GLY A 1 172 ? -6.077 -10.608 0.091 1.00 92.12 172 GLY A CA 1
ATOM 1296 C C . GLY A 1 172 ? -4.916 -11.186 -0.716 1.00 92.12 172 GLY A C 1
ATOM 1297 O O . GLY A 1 172 ? -4.072 -10.450 -1.220 1.00 92.12 172 GLY A O 1
ATOM 1298 N N . ASN A 1 173 ? -4.870 -12.517 -0.825 1.00 88.62 173 ASN A N 1
ATOM 1299 C CA . ASN A 1 173 ? -3.865 -13.262 -1.599 1.00 88.62 173 ASN A CA 1
ATOM 1300 C C . ASN A 1 173 ? -2.405 -12.856 -1.325 1.00 88.62 173 ASN A C 1
ATOM 1302 O O . ASN A 1 173 ? -1.572 -12.882 -2.226 1.00 88.62 173 ASN A O 1
ATOM 1306 N N . GLY A 1 174 ? -2.087 -12.473 -0.086 1.00 89.31 174 GLY A N 1
ATOM 1307 C CA . GLY A 1 174 ? -0.730 -12.078 0.279 1.00 89.31 174 GLY A CA 1
ATOM 1308 C C . GLY A 1 174 ? -0.305 -10.702 -0.235 1.00 89.31 174 GLY A C 1
ATOM 1309 O O . GLY A 1 174 ? 0.893 -10.455 -0.295 1.00 89.31 174 GLY A O 1
ATOM 1310 N N . TYR A 1 175 ? -1.234 -9.808 -0.579 1.00 91.44 175 TYR A N 1
ATOM 1311 C CA . TYR A 1 175 ? -0.927 -8.422 -0.948 1.00 91.44 175 TYR A CA 1
ATOM 1312 C C . TYR A 1 175 ? -1.344 -7.434 0.139 1.00 91.44 175 TYR A C 1
ATOM 1314 O O . TYR A 1 175 ? -2.344 -7.632 0.834 1.00 91.44 175 TYR A O 1
ATOM 1322 N N . ILE A 1 176 ? -0.589 -6.346 0.261 1.00 94.00 176 ILE A N 1
ATOM 1323 C CA . ILE A 1 176 ? -0.830 -5.257 1.208 1.00 94.00 176 ILE A CA 1
ATOM 1324 C C . ILE A 1 176 ? -0.769 -3.908 0.499 1.00 94.00 176 ILE A C 1
ATOM 1326 O O . ILE A 1 176 ? 0.073 -3.704 -0.368 1.00 94.00 176 ILE A O 1
ATOM 1330 N N . LEU A 1 177 ? -1.654 -2.996 0.890 1.00 95.50 177 LEU A N 1
ATOM 1331 C CA . LEU A 1 177 ? -1.662 -1.595 0.481 1.00 95.50 177 LEU A CA 1
ATOM 1332 C C . LEU A 1 177 ? -1.292 -0.731 1.682 1.00 95.50 177 LEU A C 1
ATOM 1334 O O . LEU A 1 177 ? -1.885 -0.864 2.754 1.00 95.50 177 LEU A O 1
ATOM 1338 N N . HIS A 1 178 ? -0.324 0.155 1.507 1.00 95.62 178 HIS A N 1
ATOM 1339 C CA . HIS A 1 178 ? 0.186 0.996 2.586 1.00 95.62 178 HIS A CA 1
ATOM 1340 C C . HIS A 1 178 ? 0.842 2.266 2.047 1.00 95.62 178 HIS A C 1
ATOM 1342 O O . HIS A 1 178 ? 1.072 2.369 0.845 1.00 95.62 178 HIS A O 1
ATOM 1348 N N . ASP A 1 179 ? 1.158 3.202 2.940 1.00 96.44 179 ASP A N 1
ATOM 1349 C CA . ASP A 1 179 ? 2.023 4.346 2.646 1.00 96.44 179 ASP A CA 1
ATOM 1350 C C . ASP A 1 179 ? 3.315 4.211 3.455 1.00 96.44 179 ASP A C 1
ATOM 1352 O O . ASP A 1 179 ? 3.269 4.174 4.687 1.00 96.44 179 ASP A O 1
ATOM 1356 N N . SER A 1 180 ? 4.453 4.033 2.785 1.00 92.06 180 SER A N 1
ATOM 1357 C CA . SER A 1 180 ? 5.741 3.773 3.434 1.00 92.06 180 SER A CA 1
ATOM 1358 C C . SER A 1 180 ? 6.917 4.183 2.555 1.00 92.06 180 SER A C 1
ATOM 1360 O O . SER A 1 180 ? 6.906 3.958 1.346 1.00 92.06 180 SER A O 1
ATOM 1362 N N . SER A 1 181 ? 7.999 4.661 3.173 1.00 88.19 181 SER A N 1
ATOM 1363 C CA . SER A 1 181 ? 9.303 4.791 2.510 1.00 88.19 181 SER A CA 1
ATOM 1364 C C . SER A 1 181 ? 9.903 3.441 2.090 1.00 88.19 181 SER A C 1
ATOM 1366 O O . SER A 1 181 ? 10.724 3.400 1.181 1.00 88.19 181 SER A O 1
ATOM 1368 N N . GLY A 1 182 ? 9.490 2.341 2.731 1.00 81.50 182 GLY A N 1
ATOM 1369 C CA . GLY A 1 182 ? 9.844 0.968 2.353 1.00 81.50 182 GLY A CA 1
ATOM 1370 C C . GLY A 1 182 ? 8.908 0.347 1.323 1.00 81.50 182 GLY A C 1
ATOM 1371 O O . GLY A 1 182 ? 9.101 -0.808 0.943 1.00 81.50 182 GLY A O 1
ATOM 1372 N N . SER A 1 183 ? 7.895 1.095 0.885 1.00 86.00 183 SER A N 1
ATOM 1373 C CA . SER A 1 183 ? 7.077 0.688 -0.242 1.00 86.00 183 SER A CA 1
ATOM 1374 C C . SER A 1 183 ? 7.880 0.840 -1.539 1.00 86.00 183 SER A C 1
ATOM 1376 O O . SER A 1 183 ? 8.806 1.651 -1.636 1.00 86.00 183 SER A O 1
ATOM 1378 N N . PRO A 1 184 ? 7.500 0.109 -2.581 1.00 79.44 184 PRO A N 1
ATOM 1379 C CA . PRO A 1 184 ? 8.183 0.169 -3.862 1.00 79.44 184 PRO A CA 1
ATOM 1380 C C . PRO A 1 184 ? 8.053 1.497 -4.623 1.00 79.44 184 PRO A C 1
ATOM 1382 O O . PRO A 1 184 ? 8.811 1.747 -5.558 1.00 79.44 184 PRO A O 1
ATOM 1385 N N . THR A 1 185 ? 7.112 2.347 -4.218 1.00 83.06 185 THR A N 1
ATOM 1386 C CA . THR A 1 185 ? 6.893 3.688 -4.769 1.00 83.06 185 THR A CA 1
ATOM 1387 C C . THR A 1 185 ? 7.463 4.785 -3.870 1.00 83.06 185 THR A C 1
ATOM 1389 O O . THR A 1 185 ? 7.339 5.961 -4.204 1.00 83.06 185 THR A O 1
ATOM 1392 N N . VAL A 1 186 ? 8.063 4.423 -2.725 1.00 87.50 186 VAL A N 1
ATOM 1393 C CA . VAL A 1 186 ? 8.501 5.359 -1.673 1.00 87.50 186 VAL A CA 1
ATOM 1394 C C . VAL A 1 186 ? 7.340 6.265 -1.208 1.00 87.50 186 VAL A C 1
ATOM 1396 O O . VAL A 1 186 ? 7.484 7.461 -0.951 1.00 87.50 186 VAL A O 1
ATOM 1399 N N . GLY A 1 187 ? 6.147 5.682 -1.136 1.00 91.62 187 GLY A N 1
ATOM 1400 C CA . GLY A 1 187 ? 4.898 6.350 -0.804 1.00 91.62 187 GLY A CA 1
ATOM 1401 C C . GLY A 1 187 ? 3.749 5.362 -0.694 1.00 91.62 187 GLY A C 1
ATOM 1402 O O . GLY A 1 187 ? 3.904 4.272 -0.137 1.00 91.62 187 GLY A O 1
ATOM 1403 N N . VAL A 1 188 ? 2.595 5.711 -1.259 1.00 94.19 188 VAL A N 1
ATOM 1404 C CA . VAL A 1 188 ? 1.494 4.756 -1.389 1.00 94.19 188 VAL A CA 1
ATOM 1405 C C . VAL A 1 188 ? 1.885 3.687 -2.401 1.00 94.19 188 VAL A C 1
ATOM 1407 O O . VAL A 1 188 ? 2.156 3.980 -3.570 1.00 94.19 188 VAL A O 1
ATOM 1410 N N . GLY A 1 189 ? 1.921 2.443 -1.939 1.00 89.94 189 GLY A N 1
ATOM 1411 C CA . GLY A 1 189 ? 2.458 1.300 -2.665 1.00 89.94 189 GLY A CA 1
ATOM 1412 C C . GLY A 1 189 ? 1.703 0.012 -2.364 1.00 89.94 189 GLY A C 1
ATOM 1413 O O . GLY A 1 189 ? 0.976 -0.091 -1.372 1.00 89.94 189 GLY A O 1
ATOM 1414 N N . VAL A 1 190 ? 1.893 -0.983 -3.231 1.00 90.12 190 VAL A N 1
ATOM 1415 C CA . VAL A 1 190 ? 1.428 -2.352 -2.996 1.00 90.12 190 VAL A CA 1
ATOM 1416 C C . VAL A 1 190 ? 2.623 -3.289 -2.958 1.00 90.12 190 VAL A C 1
ATOM 1418 O O . VAL A 1 190 ? 3.387 -3.361 -3.918 1.00 90.12 190 VAL A O 1
ATOM 1421 N N . ASN A 1 191 ? 2.746 -4.036 -1.867 1.00 88.19 191 ASN A N 1
ATOM 1422 C CA . ASN A 1 191 ? 3.732 -5.100 -1.713 1.00 88.19 191 ASN A CA 1
ATOM 1423 C C . ASN A 1 191 ? 3.051 -6.461 -1.634 1.00 88.19 191 ASN A C 1
ATOM 1425 O O . ASN A 1 191 ? 1.912 -6.587 -1.171 1.00 88.19 191 ASN A O 1
ATOM 1429 N N . ARG A 1 192 ? 3.792 -7.505 -2.003 1.00 87.94 192 ARG A N 1
ATOM 1430 C CA . ARG A 1 192 ? 3.518 -8.844 -1.489 1.00 87.94 192 ARG A CA 1
ATOM 1431 C C . ARG A 1 192 ? 4.019 -8.922 -0.061 1.00 87.94 192 ARG A C 1
ATOM 1433 O O . ARG A 1 192 ? 5.064 -8.377 0.280 1.00 87.94 192 ARG A O 1
ATOM 1440 N N . ILE A 1 193 ? 3.343 -9.704 0.765 1.00 88.44 193 ILE A N 1
ATOM 1441 C CA . ILE A 1 193 ? 3.798 -9.949 2.132 1.00 88.44 193 ILE A CA 1
ATOM 1442 C C . ILE A 1 193 ? 5.146 -10.692 2.159 1.00 88.44 193 ILE A C 1
ATOM 1444 O O . ILE A 1 193 ? 5.871 -10.646 3.142 1.00 88.44 193 ILE A O 1
ATOM 1448 N N . THR A 1 194 ? 5.506 -11.372 1.071 1.00 87.56 194 THR A N 1
ATOM 1449 C CA . THR A 1 194 ? 6.799 -12.045 0.916 1.00 87.56 194 THR A CA 1
ATOM 1450 C C . THR A 1 194 ? 7.926 -11.110 0.486 1.00 87.56 194 THR A C 1
ATOM 1452 O O . THR A 1 194 ? 9.079 -11.533 0.507 1.00 87.56 194 THR A O 1
ATOM 1455 N N . ASP A 1 195 ? 7.619 -9.878 0.072 1.00 85.06 195 ASP A N 1
ATOM 1456 C CA . ASP A 1 195 ? 8.647 -8.913 -0.309 1.00 85.06 195 ASP A CA 1
ATOM 1457 C C . ASP A 1 195 ? 9.460 -8.518 0.919 1.00 85.06 195 ASP A C 1
ATOM 1459 O O . ASP A 1 195 ? 8.908 -8.315 2.004 1.00 85.06 195 ASP A O 1
ATOM 1463 N N . VAL A 1 196 ? 10.772 -8.406 0.728 1.00 83.69 196 VAL A N 1
ATOM 1464 C CA . VAL A 1 196 ? 11.698 -7.942 1.758 1.00 83.69 196 VAL A CA 1
ATOM 1465 C C . VAL A 1 196 ? 11.637 -6.421 1.838 1.00 83.69 196 VAL A C 1
ATOM 1467 O O . VAL A 1 196 ? 11.841 -5.733 0.836 1.00 83.69 196 VAL A O 1
ATOM 1470 N N . CYS A 1 197 ? 11.375 -5.895 3.032 1.00 78.19 197 CYS A N 1
ATOM 1471 C CA . CYS A 1 197 ? 11.442 -4.464 3.286 1.00 78.19 197 CYS A CA 1
ATOM 1472 C C . CYS A 1 197 ? 12.907 -4.059 3.495 1.00 78.19 197 CYS A C 1
ATOM 1474 O O . CYS A 1 197 ? 13.557 -4.497 4.441 1.00 78.19 197 CYS A O 1
ATOM 1476 N N . ASN A 1 198 ? 13.423 -3.210 2.606 1.00 70.38 198 ASN A N 1
ATOM 1477 C CA . ASN A 1 198 ? 14.806 -2.722 2.658 1.00 70.38 198 ASN A CA 1
ATOM 1478 C C . ASN A 1 198 ? 14.920 -1.295 3.220 1.00 70.38 198 ASN A C 1
ATOM 1480 O O . ASN A 1 198 ? 15.976 -0.674 3.102 1.00 70.38 198 ASN A O 1
ATOM 1484 N N . ALA A 1 199 ? 13.850 -0.746 3.803 1.00 66.25 199 ALA A N 1
ATOM 1485 C CA . ALA A 1 199 ? 13.913 0.582 4.402 1.00 66.25 199 ALA A CA 1
ATOM 1486 C C . ALA A 1 199 ? 14.889 0.612 5.601 1.00 66.25 199 ALA A C 1
ATOM 1488 O O . ALA A 1 199 ? 15.034 -0.388 6.314 1.00 66.25 199 ALA A O 1
ATOM 1489 N N . PRO A 1 200 ? 15.548 1.756 5.868 1.00 60.44 200 PRO A N 1
ATOM 1490 C CA . PRO A 1 200 ? 16.375 1.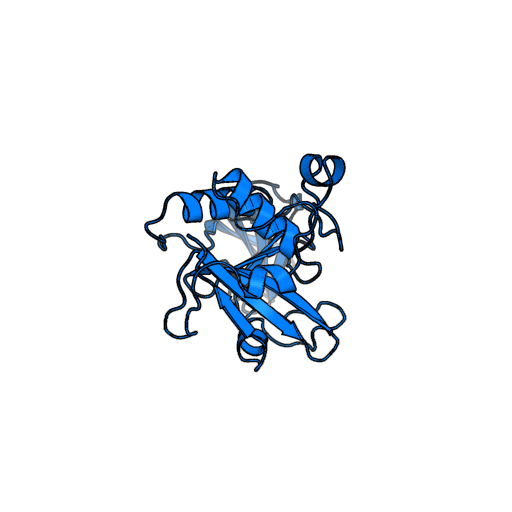929 7.061 1.00 60.44 200 PRO A CA 1
ATOM 1491 C C . PRO A 1 200 ? 15.568 1.626 8.332 1.00 60.44 200 PRO A C 1
ATOM 1493 O O . PRO A 1 200 ? 14.526 2.235 8.540 1.00 60.44 200 PRO A O 1
ATOM 1496 N N . GLY A 1 201 ? 16.030 0.669 9.147 1.00 61.38 201 GLY A N 1
ATOM 1497 C CA . GLY A 1 201 ? 15.323 0.191 10.350 1.00 61.38 201 GLY A CA 1
ATOM 1498 C C . GLY A 1 201 ? 14.629 -1.176 10.211 1.00 61.38 201 GLY A C 1
ATOM 1499 O O . GLY A 1 201 ? 14.200 -1.740 11.214 1.00 61.38 201 GLY A O 1
ATOM 1500 N N . TRP A 1 202 ? 14.580 -1.756 9.001 1.00 64.06 202 TRP A N 1
ATOM 1501 C CA . TRP A 1 202 ? 13.683 -2.877 8.662 1.00 64.06 202 TRP A CA 1
ATOM 1502 C C . TRP A 1 202 ? 14.386 -4.210 8.327 1.00 64.06 202 TRP A C 1
ATOM 1504 O O . TRP A 1 202 ? 13.844 -5.031 7.595 1.00 64.06 202 TRP A O 1
ATOM 1514 N N . TRP A 1 203 ? 15.581 -4.436 8.889 1.00 64.25 203 TRP A N 1
ATOM 1515 C CA . TRP A 1 203 ? 16.318 -5.716 9.052 1.00 64.25 203 TRP A CA 1
ATOM 1516 C C . TRP A 1 203 ? 16.377 -6.722 7.880 1.00 64.25 203 TRP A C 1
ATOM 1518 O O . TRP A 1 203 ? 16.740 -7.876 8.103 1.00 64.25 203 TRP A O 1
ATOM 1528 N N . GLY A 1 204 ? 16.045 -6.339 6.644 1.00 73.94 204 GLY A N 1
ATOM 1529 C CA . GLY A 1 204 ? 16.007 -7.272 5.513 1.00 73.94 204 GLY A CA 1
ATOM 1530 C C . GLY A 1 204 ? 14.993 -8.409 5.700 1.00 73.94 204 GLY A C 1
ATOM 1531 O O . GLY A 1 204 ? 15.179 -9.500 5.162 1.00 73.94 204 GLY A O 1
ATOM 1532 N N . MET A 1 205 ? 13.929 -8.169 6.473 1.00 82.25 205 MET A N 1
ATOM 1533 C CA . MET A 1 205 ? 12.856 -9.137 6.709 1.00 82.25 205 MET A CA 1
ATOM 1534 C C . MET A 1 205 ? 11.705 -8.931 5.723 1.00 82.25 205 MET A C 1
ATOM 1536 O O . MET A 1 205 ? 11.466 -7.820 5.243 1.00 82.25 205 MET A O 1
ATOM 1540 N N . SER A 1 206 ? 10.954 -9.996 5.440 1.00 87.94 206 SER A N 1
ATOM 1541 C CA . SER A 1 206 ? 9.699 -9.860 4.706 1.00 87.94 206 SER A CA 1
ATOM 1542 C C . SER A 1 206 ? 8.595 -9.277 5.583 1.00 87.94 206 SER A C 1
ATOM 1544 O O . SER A 1 206 ? 8.581 -9.464 6.804 1.00 87.94 206 SER A O 1
ATOM 1546 N N . TRP A 1 207 ? 7.616 -8.622 4.961 1.00 86.62 207 TRP A N 1
ATOM 1547 C CA . TRP A 1 207 ? 6.423 -8.138 5.665 1.00 86.62 207 TRP A CA 1
ATOM 1548 C C . TRP A 1 207 ? 5.721 -9.260 6.443 1.00 86.62 207 TRP A C 1
ATOM 1550 O O . TRP A 1 207 ? 5.312 -9.073 7.584 1.00 86.62 207 TRP A O 1
ATOM 1560 N N . GLN A 1 208 ? 5.654 -10.464 5.875 1.00 88.50 208 GLN A N 1
ATOM 1561 C CA . GLN A 1 208 ? 5.077 -11.642 6.516 1.00 88.50 208 GLN A CA 1
ATOM 1562 C C . GLN A 1 208 ? 5.836 -12.037 7.786 1.00 88.50 208 GLN A C 1
ATOM 1564 O O . GLN A 1 208 ? 5.209 -12.410 8.776 1.00 88.50 208 GLN A O 1
ATOM 1569 N N . GLN A 1 209 ? 7.170 -11.951 7.779 1.00 87.69 209 GLN A N 1
ATOM 1570 C CA . GLN A 1 209 ? 7.964 -12.208 8.980 1.00 87.69 209 GLN A CA 1
ATOM 1571 C C . GLN A 1 209 ? 7.682 -11.151 10.054 1.00 87.69 209 GLN A C 1
ATOM 1573 O O . GLN A 1 209 ? 7.533 -11.503 11.222 1.00 87.69 209 GLN A O 1
ATOM 1578 N N . MET A 1 210 ? 7.527 -9.882 9.676 1.00 84.25 210 MET A N 1
ATOM 1579 C CA . MET A 1 210 ? 7.182 -8.810 10.619 1.00 84.25 210 MET A CA 1
ATOM 1580 C C . MET A 1 210 ? 5.787 -8.996 11.229 1.00 84.25 210 MET A C 1
ATOM 1582 O O . MET A 1 210 ? 5.607 -8.781 12.423 1.00 84.25 210 MET A O 1
ATOM 1586 N N . PHE A 1 211 ? 4.816 -9.493 10.457 1.00 84.75 211 PHE A N 1
ATOM 1587 C CA . PHE A 1 211 ? 3.456 -9.774 10.947 1.00 84.75 211 PHE A CA 1
ATOM 1588 C C . PHE A 1 211 ? 3.403 -10.874 12.012 1.00 84.75 211 PHE A C 1
ATOM 1590 O O . PHE A 1 211 ? 2.404 -11.008 12.714 1.00 84.75 211 PHE A O 1
ATOM 1597 N N . SER A 1 212 ? 4.458 -11.683 12.125 1.00 80.81 212 SER A N 1
ATOM 1598 C CA . SER A 1 212 ? 4.541 -12.754 13.121 1.00 80.81 212 SER A CA 1
ATOM 1599 C C . SER A 1 212 ? 5.022 -12.281 14.499 1.00 80.81 212 SER A C 1
ATOM 1601 O O . SER A 1 212 ? 5.068 -13.074 15.438 1.00 80.81 212 SER A O 1
ATOM 1603 N N . TRP A 1 213 ? 5.385 -11.003 14.649 1.00 80.00 213 TRP A N 1
ATOM 1604 C CA . TRP A 1 213 ? 5.882 -10.468 15.915 1.00 80.00 213 TRP A CA 1
ATOM 1605 C C . TRP A 1 213 ? 4.793 -10.332 16.978 1.00 80.00 213 TRP A C 1
ATOM 1607 O O . TRP A 1 213 ? 3.634 -10.048 16.674 1.00 80.00 213 TRP A O 1
ATOM 1617 N N . ALA A 1 214 ? 5.204 -10.460 18.246 1.00 75.12 214 ALA A N 1
ATOM 1618 C CA . ALA A 1 214 ? 4.321 -10.464 19.415 1.00 75.12 214 ALA A CA 1
ATOM 1619 C C . ALA A 1 214 ? 3.442 -9.206 19.555 1.00 75.12 214 ALA A C 1
ATOM 1621 O O . ALA A 1 214 ? 2.396 -9.259 20.196 1.00 75.12 214 ALA A O 1
ATOM 1622 N N . HIS A 1 215 ? 3.838 -8.089 18.942 1.00 86.12 215 HIS A N 1
ATOM 1623 C CA . HIS A 1 215 ? 3.100 -6.825 18.966 1.00 86.12 215 HIS A CA 1
ATOM 1624 C C . HIS A 1 215 ? 2.456 -6.492 17.613 1.00 86.12 215 HIS A C 1
ATOM 1626 O O . HIS A 1 215 ? 2.459 -5.338 17.178 1.00 86.12 215 HIS A O 1
ATOM 1632 N N . THR A 1 216 ? 1.899 -7.513 16.959 1.00 92.25 216 THR A N 1
ATOM 1633 C CA . THR A 1 216 ? 1.052 -7.362 15.772 1.00 92.25 216 THR A CA 1
ATOM 1634 C C . THR A 1 216 ? -0.421 -7.483 16.151 1.00 92.25 216 THR A C 1
ATOM 1636 O O . THR A 1 216 ? -0.833 -8.431 16.818 1.00 92.25 216 THR A O 1
ATOM 1639 N N . TYR A 1 217 ? -1.236 -6.540 15.685 1.00 95.75 217 TYR A N 1
ATOM 1640 C CA . TYR A 1 217 ? -2.678 -6.497 15.904 1.00 95.75 217 TYR A CA 1
ATOM 1641 C C . TYR A 1 217 ? -3.389 -6.496 14.559 1.00 95.75 217 TYR A C 1
ATOM 1643 O O . TYR A 1 217 ? -3.089 -5.670 13.701 1.00 95.75 217 TYR A O 1
ATOM 1651 N N . ILE A 1 218 ? -4.362 -7.387 14.385 1.00 97.31 218 ILE A N 1
ATOM 1652 C CA . ILE A 1 218 ? -5.192 -7.413 13.179 1.00 97.31 218 ILE A CA 1
ATOM 1653 C C . ILE A 1 218 ? -6.579 -6.902 13.544 1.00 97.31 218 ILE A C 1
ATOM 1655 O O . ILE A 1 218 ? -7.210 -7.412 14.478 1.00 97.31 218 ILE A O 1
ATOM 1659 N N . ARG A 1 219 ? -7.043 -5.879 12.823 1.00 98.25 219 ARG A N 1
ATOM 1660 C CA . ARG A 1 219 ? -8.312 -5.197 13.087 1.00 98.25 219 ARG A CA 1
ATOM 1661 C C . ARG A 1 219 ? -9.208 -5.185 11.863 1.00 98.25 219 ARG A C 1
ATOM 1663 O O . ARG A 1 219 ? -8.811 -4.710 10.804 1.00 98.25 219 ARG A O 1
ATOM 1670 N N . ARG A 1 220 ? -10.446 -5.645 12.036 1.00 98.19 220 ARG A N 1
ATOM 1671 C CA . ARG A 1 220 ? -11.513 -5.467 11.048 1.00 98.19 220 ARG A CA 1
ATOM 1672 C C . ARG A 1 220 ? -12.355 -4.275 11.450 1.00 98.19 220 ARG A C 1
ATOM 1674 O O . ARG A 1 220 ? -12.982 -4.292 12.509 1.00 98.19 220 ARG A O 1
ATOM 1681 N N . VAL A 1 221 ? -12.315 -3.238 10.626 1.00 97.81 221 VAL A N 1
ATOM 1682 C CA . VAL A 1 221 ? -12.889 -1.927 10.950 1.00 97.81 221 VAL A CA 1
ATOM 1683 C C . VAL A 1 221 ? -14.212 -1.648 10.243 1.00 97.81 221 VAL A C 1
ATOM 1685 O O . VAL A 1 221 ? -14.890 -0.714 10.639 1.00 97.81 221 VAL A O 1
ATOM 1688 N N . ALA A 1 222 ? -14.606 -2.468 9.266 1.00 94.06 222 ALA A N 1
ATOM 1689 C CA . ALA A 1 222 ? -15.879 -2.378 8.556 1.00 94.06 222 ALA A CA 1
ATOM 1690 C C . ALA A 1 222 ? -16.454 -3.771 8.277 1.00 94.06 222 ALA A C 1
ATOM 1692 O O . ALA A 1 222 ? -15.662 -4.739 8.182 1.00 94.06 222 ALA A O 1
#

pLDDT: mean 87.58, std 11.39, range [50.41, 98.75]

Organism: NCBI:txid2169526